Protein AF-0000000085164865 (afdb_homodimer)

Secondary structure (DSSP, 8-state):
----HHHHHHHHHHHHHHSTTEEEEEEE-TTS-EEEEE--TT--HHHHHHHHHHHHHHHHHHHHHTT--SEEEEEEEETTEEEEEEEEETTEEEEEEEETT--HHHHHHHHHHHHHHHHHHHH--------/----HHHHHHHHHHHHHHSTTEEEEEEE-TTS-EEEEE--TT--HHHHHHHHHHHHHHHHHHHHHTT--SEEEEEEEETTEEEEEEEEETTEEEEEEEETT--HHHHHHHHHHHHHHHHHHHH--------

Solvent-accessible surface area (backbone atoms only — not comparable to full-atom values): 13556 Å² total; per-residue (Å²): 104,78,71,51,47,69,58,49,32,50,52,43,45,52,45,36,74,66,40,76,49,38,55,20,37,35,35,23,27,76,87,33,47,68,61,28,66,37,66,45,87,92,61,51,67,67,58,52,15,50,50,52,34,51,50,50,54,49,36,53,49,43,14,63,76,66,60,17,44,62,54,45,35,39,37,38,37,23,73,48,8,36,42,36,39,31,64,58,53,99,65,30,34,36,37,38,32,28,39,60,84,44,53,63,72,58,48,50,51,53,47,55,57,49,43,55,55,50,41,23,54,61,66,53,49,75,67,78,72,84,122,105,78,71,50,47,69,58,49,30,50,52,43,45,52,45,38,74,66,41,75,49,38,56,19,36,35,33,23,27,77,87,32,45,68,61,28,66,36,65,46,90,92,62,50,66,67,59,53,15,50,51,52,34,52,50,50,53,48,38,53,49,44,15,62,78,66,61,18,43,63,54,45,35,39,39,40,36,23,73,48,7,36,41,36,38,30,66,58,53,99,63,29,34,37,37,38,32,29,38,59,84,43,54,64,73,58,48,51,52,53,48,54,56,50,44,53,55,50,40,23,54,61,67,55,48,75,68,77,73,85,121

Structure (mmCIF, N/CA/C/O backbone):
data_AF-0000000085164865-model_v1
#
loop_
_entity.id
_entity.type
_entity.pdbx_description
1 polymer 'Tlr1990 protein'
#
loop_
_atom_site.group_PDB
_atom_site.id
_atom_site.type_symbol
_atom_site.label_atom_id
_atom_site.label_alt_id
_atom_site.label_comp_id
_atom_site.label_asym_id
_atom_site.label_entity_id
_atom_site.label_seq_id
_atom_site.pdbx_PDB_ins_code
_atom_site.Cartn_x
_atom_site.Cartn_y
_atom_site.Cartn_z
_atom_site.occupancy
_atom_site.B_iso_or_equiv
_atom_site.auth_seq_id
_atom_site.auth_comp_id
_atom_site.auth_asym_id
_atom_site.auth_atom_id
_atom_site.pdbx_PDB_model_num
ATOM 1 N N . MET A 1 1 ? 10.695 26.109 15.25 1 52 1 MET A N 1
ATOM 2 C CA . MET A 1 1 ? 9.508 26.875 15.586 1 52 1 MET A CA 1
ATOM 3 C C . MET A 1 1 ? 8.344 25.969 15.938 1 52 1 MET A C 1
ATOM 5 O O . MET A 1 1 ? 8.219 24.875 15.375 1 52 1 MET A O 1
ATOM 9 N N . PRO A 1 2 ? 7.691 26.297 16.969 1 66.25 2 PRO A N 1
ATOM 10 C CA . PRO A 1 2 ? 6.719 25.328 17.5 1 66.25 2 PRO A CA 1
ATOM 11 C C . PRO A 1 2 ? 5.641 24.969 16.484 1 66.25 2 PRO A C 1
ATOM 13 O O . PRO A 1 2 ? 5.301 25.781 15.617 1 66.25 2 PRO A O 1
ATOM 16 N N . ILE A 1 3 ? 5.414 23.781 16.328 1 71.69 3 ILE A N 1
ATOM 17 C CA . ILE A 1 3 ? 4.328 23.281 15.5 1 71.69 3 ILE A CA 1
ATOM 18 C C . ILE A 1 3 ? 3.021 23.969 15.883 1 71.69 3 ILE A C 1
ATOM 20 O O . ILE A 1 3 ? 2.666 24.031 17.062 1 71.69 3 ILE A O 1
ATOM 24 N N . ASN A 1 4 ? 2.531 24.797 14.906 1 85.44 4 ASN A N 1
ATOM 25 C CA . ASN A 1 4 ? 1.216 25.391 15.086 1 85.44 4 ASN A CA 1
ATOM 26 C C . ASN A 1 4 ? 0.099 24.438 14.68 1 85.44 4 ASN A C 1
ATOM 28 O O . ASN A 1 4 ? -0.245 24.344 13.5 1 85.44 4 ASN A O 1
ATOM 32 N N . ALA A 1 5 ? -0.433 23.719 15.68 1 85.88 5 ALA A N 1
ATOM 33 C CA . ALA A 1 5 ? -1.431 22.688 15.445 1 85.88 5 ALA A CA 1
ATOM 34 C C . ALA A 1 5 ? -2.654 23.25 14.727 1 85.88 5 ALA A C 1
ATOM 36 O O . ALA A 1 5 ? -3.23 22.594 13.859 1 85.88 5 ALA A O 1
ATOM 37 N N . ALA A 1 6 ? -2.996 24.469 15.109 1 90.31 6 ALA A N 1
ATOM 38 C CA . ALA A 1 6 ? -4.168 25.094 14.508 1 90.31 6 ALA A CA 1
ATOM 39 C C . ALA A 1 6 ? -3.941 25.359 13.023 1 90.31 6 ALA A C 1
ATOM 41 O O . ALA A 1 6 ? -4.859 25.219 12.211 1 90.31 6 ALA A O 1
ATOM 42 N N . LYS A 1 7 ? -2.773 25.75 12.719 1 93 7 LYS A N 1
ATOM 43 C CA . LYS A 1 7 ? -2.436 26.016 11.328 1 93 7 LYS A CA 1
ATOM 44 C C . LYS A 1 7 ? -2.438 24.719 10.516 1 93 7 LYS A C 1
ATOM 46 O O . LYS A 1 7 ? -2.928 24.688 9.383 1 93 7 LYS A O 1
ATOM 51 N N . LEU A 1 8 ? -1.897 23.672 11.055 1 94.81 8 LEU A N 1
ATOM 52 C CA . LEU A 1 8 ? -1.893 22.375 10.398 1 94.81 8 LEU A CA 1
ATOM 53 C C . LEU A 1 8 ? -3.316 21.891 10.156 1 94.81 8 LEU A C 1
ATOM 55 O O . LEU A 1 8 ? -3.631 21.391 9.07 1 94.81 8 LEU A O 1
ATOM 59 N N . GLU A 1 9 ? -4.066 22.078 11.141 1 94.69 9 GLU A N 1
ATOM 60 C CA . GLU A 1 9 ? -5.457 21.641 11.039 1 94.69 9 GLU A CA 1
ATOM 61 C C . GLU A 1 9 ? -6.188 22.391 9.93 1 94.69 9 GLU A C 1
ATOM 63 O O . GLU A 1 9 ? -6.977 21.797 9.195 1 94.69 9 GLU A O 1
ATOM 68 N N . ALA A 1 10 ? -5.922 23.641 9.898 1 96.38 10 ALA A N 1
ATOM 69 C CA . ALA A 1 10 ? -6.551 24.453 8.859 1 96.38 10 ALA A CA 1
ATOM 70 C C . ALA A 1 10 ? -6.125 24 7.469 1 96.38 10 ALA A C 1
ATOM 72 O O . ALA A 1 10 ? -6.945 23.953 6.543 1 96.38 10 ALA A O 1
ATOM 73 N N . THR A 1 11 ? -4.848 23.719 7.336 1 96.88 11 THR A N 1
ATOM 74 C CA . THR A 1 11 ? -4.324 23.219 6.07 1 96.88 11 THR A CA 1
ATOM 75 C C . THR A 1 11 ? -4.996 21.891 5.691 1 96.88 11 THR A C 1
ATOM 77 O O . THR A 1 11 ? -5.398 21.703 4.543 1 96.88 11 THR A O 1
ATOM 80 N N . LEU A 1 12 ? -5.203 20.984 6.648 1 97.31 12 LEU A N 1
ATOM 81 C CA . LEU A 1 12 ? -5.844 19.703 6.395 1 97.31 12 LEU A CA 1
ATOM 82 C C . LEU A 1 12 ? -7.312 19.891 6.031 1 97.31 12 LEU A C 1
ATOM 84 O O . LEU A 1 12 ? -7.824 19.219 5.133 1 97.31 12 LEU A O 1
ATOM 88 N N . GLN A 1 13 ? -7.887 20.812 6.773 1 97.06 13 GLN A N 1
ATOM 89 C CA . GLN A 1 13 ? -9.289 21.094 6.492 1 97.06 13 GLN A CA 1
ATOM 90 C C . GLN A 1 13 ? -9.477 21.594 5.062 1 97.06 13 GLN A C 1
ATOM 92 O O . GLN A 1 13 ? -10.406 21.188 4.367 1 97.06 13 GLN A O 1
ATOM 97 N N . HIS A 1 14 ? -8.641 22.469 4.633 1 97.31 14 HIS A N 1
ATOM 98 C CA . HIS A 1 14 ? -8.688 23 3.277 1 97.31 14 HIS A CA 1
ATOM 99 C C . HIS A 1 14 ? -8.445 21.906 2.244 1 97.31 14 HIS A C 1
ATOM 101 O O . HIS A 1 14 ? -9.141 21.828 1.23 1 97.31 14 HIS A O 1
ATOM 107 N N . PHE A 1 15 ? -7.516 21.109 2.52 1 97.56 15 PHE A N 1
ATOM 108 C CA . PHE A 1 15 ? -7.184 20 1.641 1 97.56 15 PHE A CA 1
ATOM 109 C C . PHE A 1 15 ? -8.383 19.078 1.468 1 97.56 15 PHE A C 1
ATOM 111 O O . PHE A 1 15 ? -8.758 18.734 0.342 1 97.56 15 PHE A O 1
ATOM 118 N N . VAL A 1 16 ? -8.961 18.656 2.568 1 97.25 16 VAL A N 1
ATOM 119 C CA . VAL A 1 16 ? -10.078 17.703 2.537 1 97.25 16 VAL A CA 1
ATOM 120 C C . VAL A 1 16 ? -11.273 18.344 1.836 1 97.25 16 VAL A C 1
ATOM 1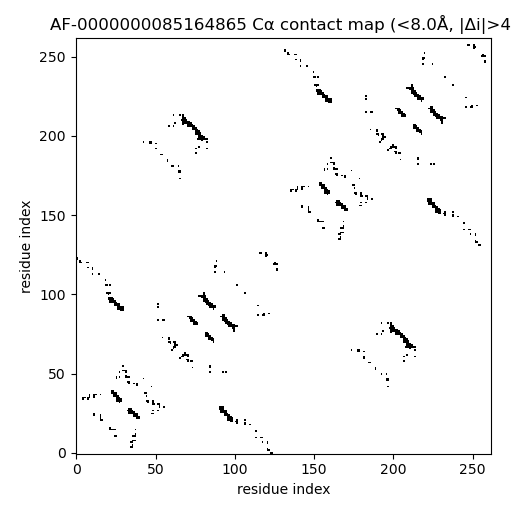22 O O . VAL A 1 16 ? -11.992 17.672 1.092 1 97.25 16 VAL A O 1
ATOM 125 N N . ALA A 1 17 ? -11.453 19.594 2.051 1 95.69 17 ALA A N 1
ATOM 126 C CA . ALA A 1 17 ? -12.602 20.312 1.492 1 95.69 17 ALA A CA 1
ATOM 127 C C . ALA A 1 17 ? -12.461 20.469 -0.019 1 95.69 17 ALA A C 1
ATOM 129 O O . ALA A 1 17 ? -13.461 20.5 -0.741 1 95.69 17 ALA A O 1
ATOM 130 N N . ASN A 1 18 ? -11.25 20.453 -0.583 1 94.62 18 ASN A N 1
ATOM 131 C CA . ASN A 1 18 ? -11.062 20.859 -1.972 1 94.62 18 ASN A CA 1
ATOM 132 C C . ASN A 1 18 ? -10.586 19.688 -2.834 1 94.62 18 ASN A C 1
ATOM 134 O O . ASN A 1 18 ? -10.703 19.734 -4.059 1 94.62 18 ASN A O 1
ATOM 138 N N . ALA A 1 19 ? -9.977 18.75 -2.154 1 91.69 19 ALA A N 1
ATOM 139 C CA . ALA A 1 19 ? -9.5 17.609 -2.932 1 91.69 19 ALA A CA 1
ATOM 140 C C . ALA A 1 19 ? -10.656 16.688 -3.311 1 91.69 19 ALA A C 1
ATOM 142 O O . ALA A 1 19 ? -11.461 16.312 -2.459 1 91.69 19 ALA A O 1
ATOM 143 N N . SER A 1 20 ? -10.719 16.438 -4.539 1 87.81 20 SER A N 1
ATOM 144 C CA . SER A 1 20 ? -11.789 15.586 -5.043 1 87.81 20 SER A CA 1
ATOM 145 C C . SER A 1 20 ? -11.695 14.18 -4.465 1 87.81 20 SER A C 1
ATOM 147 O O . SER A 1 20 ? -10.625 13.562 -4.477 1 87.81 20 SER A O 1
ATOM 149 N N . ASN A 1 21 ? -12.773 13.688 -3.855 1 94.69 21 ASN A N 1
ATOM 150 C CA . ASN A 1 21 ? -12.969 12.297 -3.453 1 94.69 21 ASN A CA 1
ATOM 151 C C . ASN A 1 21 ? -12.195 11.969 -2.18 1 94.69 21 ASN A C 1
ATOM 153 O O . ASN A 1 21 ? -12.031 10.805 -1.834 1 94.69 21 ASN A O 1
ATOM 157 N N . VAL A 1 22 ? -11.703 13.062 -1.495 1 97.31 22 VAL A N 1
ATOM 158 C CA . VAL A 1 22 ? -11.008 12.867 -0.225 1 97.31 22 VAL A CA 1
ATOM 159 C C . VAL A 1 22 ? -12.016 12.93 0.925 1 97.31 22 VAL A C 1
ATOM 161 O O . VAL A 1 22 ? -12.844 13.844 0.988 1 97.31 22 VAL A O 1
ATOM 164 N N . GLN A 1 23 ? -11.922 12 1.773 1 96.44 23 GLN A N 1
ATOM 165 C CA . GLN A 1 23 ? -12.859 11.898 2.883 1 96.44 23 GLN A CA 1
ATOM 166 C C . GLN A 1 23 ? -12.234 12.391 4.184 1 96.44 23 GLN A C 1
ATOM 168 O O . GLN A 1 23 ? -12.945 12.812 5.098 1 96.44 23 GLN A O 1
ATOM 173 N N . GLY A 1 24 ? -10.914 12.266 4.32 1 96.81 24 GLY A N 1
ATOM 174 C CA . GLY A 1 24 ? -10.219 12.656 5.531 1 96.81 24 GLY A CA 1
ATOM 175 C C . GLY A 1 24 ? -8.711 12.609 5.395 1 96.81 24 GLY A C 1
ATOM 176 O O . GLY A 1 24 ? -8.188 12.055 4.426 1 96.81 24 GLY A O 1
ATOM 177 N N . ALA A 1 25 ? -8.109 13.219 6.379 1 97.5 25 ALA A N 1
ATOM 178 C CA . ALA A 1 25 ? -6.645 13.266 6.41 1 97.5 25 ALA A CA 1
ATOM 179 C C . ALA A 1 25 ? -6.133 13.414 7.84 1 97.5 25 ALA A C 1
ATOM 181 O O . ALA A 1 25 ? -6.848 13.906 8.711 1 97.5 25 ALA A O 1
ATOM 182 N N . ALA A 1 26 ? -4.926 12.977 7.988 1 96.94 26 ALA A N 1
ATOM 183 C CA . ALA A 1 26 ? -4.297 13.094 9.305 1 96.94 26 ALA A CA 1
ATOM 184 C C . ALA A 1 26 ? -2.781 13.203 9.18 1 96.94 26 ALA A C 1
ATOM 186 O O . ALA A 1 26 ? -2.18 12.594 8.289 1 96.94 26 ALA A O 1
ATOM 187 N N . LEU A 1 27 ? -2.266 13.969 9.992 1 96.81 27 LEU A N 1
ATOM 188 C CA . LEU A 1 27 ? -0.825 14.062 10.195 1 96.81 27 LEU A CA 1
ATOM 189 C C . LEU A 1 27 ? -0.421 13.43 11.523 1 96.81 27 LEU A C 1
ATOM 191 O O . LEU A 1 27 ? -0.915 13.82 12.586 1 96.81 27 LEU A O 1
ATOM 195 N N . VAL A 1 28 ? 0.452 12.438 11.414 1 95.62 28 VAL A N 1
ATOM 196 C CA . VAL A 1 28 ? 0.75 11.617 12.586 1 95.62 28 VAL A CA 1
ATOM 197 C C . VAL A 1 28 ? 2.262 11.508 12.766 1 95.62 28 VAL A C 1
ATOM 199 O O . VAL A 1 28 ? 3.006 11.391 11.789 1 95.62 28 VAL A O 1
ATOM 202 N N . SER A 1 29 ? 2.744 11.539 13.977 1 92.69 29 SER A N 1
ATOM 203 C CA . SER A 1 29 ? 4.156 11.336 14.281 1 92.69 29 SER A CA 1
ATOM 204 C C . SER A 1 29 ? 4.512 9.852 14.273 1 92.69 29 SER A C 1
ATOM 206 O O . SER A 1 29 ? 3.635 9 14.398 1 92.69 29 SER A O 1
ATOM 208 N N . PRO A 1 30 ? 5.785 9.516 14.109 1 89.38 30 PRO A N 1
ATOM 209 C CA . PRO A 1 30 ? 6.227 8.117 14.086 1 89.38 30 PRO A CA 1
ATOM 210 C C . PRO A 1 30 ? 5.859 7.355 15.352 1 89.38 30 PRO A C 1
ATOM 212 O O . PRO A 1 30 ? 5.664 6.137 15.312 1 89.38 30 PRO A O 1
ATOM 215 N N . ASP A 1 31 ? 5.668 8.055 16.375 1 87.12 31 ASP A N 1
ATOM 216 C CA . ASP A 1 31 ? 5.328 7.391 17.625 1 87.12 31 ASP A CA 1
ATOM 217 C C . ASP A 1 31 ? 3.812 7.273 17.797 1 87.12 31 ASP A C 1
ATOM 219 O O . ASP A 1 31 ? 3.33 6.848 18.844 1 87.12 31 ASP A O 1
ATOM 223 N N . GLY A 1 32 ? 3.09 7.711 16.781 1 89.62 32 GLY A N 1
ATOM 224 C CA . GLY A 1 32 ? 1.66 7.449 16.766 1 89.62 32 GLY A CA 1
ATOM 225 C C . GLY A 1 32 ? 0.832 8.602 17.297 1 89.62 32 GLY A C 1
ATOM 226 O O . GLY A 1 32 ? -0.36 8.438 17.578 1 89.62 32 GLY A O 1
ATOM 227 N N . LEU A 1 33 ? 1.399 9.727 17.547 1 90.25 33 LEU A N 1
ATOM 228 C CA . LEU A 1 33 ? 0.656 10.891 18.031 1 90.25 33 LEU A CA 1
ATOM 229 C C . LEU A 1 33 ? 0.037 11.641 16.859 1 90.25 33 LEU A C 1
ATOM 231 O O . LEU A 1 33 ? 0.693 11.859 15.836 1 90.25 33 LEU A O 1
ATOM 235 N N . THR A 1 34 ? -1.191 12 17.031 1 94.44 34 THR A N 1
ATOM 236 C CA . THR A 1 34 ? -1.858 12.805 16.016 1 94.44 34 THR A CA 1
ATOM 237 C C . THR A 1 34 ? -1.485 14.273 16.156 1 94.44 34 THR A C 1
ATOM 239 O O . THR A 1 34 ? -1.717 14.883 17.219 1 94.44 34 THR A O 1
ATOM 242 N N . LEU A 1 35 ? -0.909 14.812 15.133 1 94.19 35 LEU A N 1
ATOM 243 C CA . LEU A 1 35 ? -0.544 16.234 15.125 1 94.19 35 LEU A CA 1
ATOM 244 C C . LEU A 1 35 ? -1.713 17.094 14.656 1 94.19 35 LEU A C 1
ATOM 246 O O . LEU A 1 35 ? -1.932 18.188 15.18 1 94.19 35 LEU A O 1
ATOM 250 N N . ALA A 1 36 ? -2.398 16.625 13.688 1 94.94 36 ALA A N 1
ATOM 251 C CA . ALA A 1 36 ? -3.602 17.234 13.141 1 94.94 36 ALA A CA 1
ATOM 252 C C . ALA A 1 36 ? -4.445 16.219 12.383 1 94.94 36 ALA A C 1
ATOM 254 O O . ALA A 1 36 ? -3.912 15.273 11.797 1 94.94 36 ALA A O 1
ATOM 255 N N . ALA A 1 37 ? -5.746 16.438 12.43 1 95.81 37 ALA A N 1
ATOM 256 C CA . ALA A 1 37 ? -6.609 15.484 11.727 1 95.81 37 ALA A CA 1
ATOM 257 C C . ALA A 1 37 ? -7.926 16.141 11.32 1 95.81 37 ALA A C 1
ATOM 259 O O . ALA A 1 37 ? -8.445 17 12.031 1 95.81 37 ALA A O 1
ATOM 260 N N . THR A 1 38 ? -8.352 15.875 10.188 1 96 38 THR A N 1
ATOM 261 C CA . THR A 1 38 ? -9.695 16.109 9.672 1 96 38 THR A CA 1
ATOM 262 C C . THR A 1 38 ? -10.312 14.812 9.156 1 96 38 THR A C 1
ATOM 264 O O . THR A 1 38 ? -9.961 14.344 8.07 1 96 38 THR A O 1
ATOM 267 N N . LEU A 1 39 ? -11.211 14.234 9.961 1 95.38 39 LEU A N 1
ATOM 268 C CA . LEU A 1 39 ? -11.695 12.891 9.664 1 95.38 39 LEU A CA 1
ATOM 269 C C . LEU A 1 39 ? -13.219 12.867 9.562 1 95.38 39 LEU A C 1
ATOM 271 O O . LEU A 1 39 ? -13.891 13.703 10.156 1 95.38 39 LEU A O 1
ATOM 275 N N . PRO A 1 40 ? -13.641 11.914 8.703 1 89.25 40 PRO A N 1
ATOM 276 C CA . PRO A 1 40 ? -15.094 11.758 8.641 1 89.25 40 PRO A CA 1
ATOM 277 C C . PRO A 1 40 ? -15.703 11.406 10 1 89.25 40 PRO A C 1
ATOM 279 O O . PRO A 1 40 ? -14.992 10.938 10.898 1 89.25 40 PRO A O 1
ATOM 282 N N . GLY A 1 41 ? -17 11.609 10.07 1 86.81 41 GLY A N 1
ATOM 283 C CA . GLY A 1 41 ? -17.703 11.242 11.289 1 86.81 41 GLY A CA 1
ATOM 284 C C . GLY A 1 41 ? -17.562 9.781 11.648 1 86.81 41 GLY A C 1
ATOM 285 O O . GLY A 1 41 ? -17.547 8.914 10.773 1 86.81 41 GLY A O 1
ATOM 286 N N . GLY A 1 42 ? -17.281 9.414 12.883 1 85.06 42 GLY A N 1
ATOM 287 C CA . GLY A 1 42 ? -17.203 8.039 13.359 1 85.06 42 GLY A CA 1
ATOM 288 C C . GLY A 1 42 ? -15.781 7.523 13.469 1 85.06 42 GLY A C 1
ATOM 289 O O . GLY A 1 42 ? -15.539 6.484 14.086 1 85.06 42 GLY A O 1
ATOM 290 N N . MET A 1 43 ? -14.984 8.266 12.758 1 88.38 43 MET A N 1
ATOM 291 C CA . MET A 1 43 ? -13.586 7.855 12.883 1 88.38 43 MET A CA 1
ATOM 292 C C . MET A 1 43 ? -12.898 8.594 14.023 1 88.38 43 MET A C 1
ATOM 294 O O . MET A 1 43 ? -13.164 9.781 14.25 1 88.38 43 MET A O 1
ATOM 298 N N . ASP A 1 44 ? -12.086 7.875 14.688 1 89.62 44 ASP A N 1
ATOM 299 C CA . ASP A 1 44 ? -11.359 8.422 15.836 1 89.62 44 ASP A CA 1
ATOM 300 C C . ASP A 1 44 ? -9.891 8.664 15.492 1 89.62 44 ASP A C 1
ATOM 302 O O . ASP A 1 44 ? -9.242 7.809 14.883 1 89.62 44 ASP A O 1
ATOM 306 N N . ASP A 1 45 ? -9.398 9.703 15.984 1 90.06 45 ASP A N 1
ATOM 307 C CA . ASP A 1 45 ? -8.023 10.102 15.727 1 90.06 45 ASP A CA 1
ATOM 308 C C . ASP A 1 45 ? -7.039 9.055 16.25 1 90.06 45 ASP A C 1
ATOM 310 O O . ASP A 1 45 ? -6.023 8.781 15.609 1 90.06 45 ASP A O 1
ATOM 314 N N . GLU A 1 46 ? -7.41 8.5 17.344 1 89.5 46 GLU A N 1
ATOM 315 C CA . GLU A 1 46 ? -6.523 7.504 17.953 1 89.5 46 GLU A CA 1
ATOM 316 C C . GLU A 1 46 ? -6.418 6.258 17.078 1 89.5 46 GLU A C 1
ATOM 318 O O . GLU A 1 46 ? -5.336 5.695 16.906 1 89.5 46 GLU A O 1
ATOM 323 N N . ARG A 1 47 ? -7.539 5.891 16.562 1 90.94 47 ARG A N 1
ATOM 324 C CA . ARG A 1 47 ? -7.562 4.738 15.672 1 90.94 47 ARG A CA 1
ATOM 325 C C . ARG A 1 47 ? -6.762 5.016 14.398 1 90.94 47 ARG A C 1
ATOM 327 O O . ARG A 1 47 ? -5.961 4.18 13.969 1 90.94 47 ARG A O 1
ATOM 334 N N . VAL A 1 48 ? -6.965 6.129 13.852 1 92.81 48 VAL A N 1
ATOM 335 C CA . VAL A 1 48 ? -6.277 6.535 12.625 1 92.81 48 VAL A CA 1
ATOM 336 C C . VAL A 1 48 ? -4.773 6.617 12.883 1 92.81 48 VAL A C 1
ATOM 338 O O . VAL A 1 48 ? -3.975 6.137 12.078 1 92.81 48 VAL A O 1
ATOM 341 N N . ALA A 1 49 ? -4.426 7.18 14.023 1 93.38 49 ALA A N 1
ATOM 342 C CA . ALA A 1 49 ? -3.018 7.27 14.398 1 93.38 49 ALA A CA 1
ATOM 343 C C . ALA A 1 49 ? -2.395 5.883 14.539 1 93.38 49 ALA A C 1
ATOM 345 O O . ALA A 1 49 ? -1.282 5.645 14.07 1 93.38 49 ALA A O 1
ATOM 346 N N . ALA A 1 50 ? -3.123 4.98 15.18 1 93.75 50 ALA A N 1
ATOM 347 C CA . ALA A 1 50 ? -2.654 3.607 15.359 1 93.75 50 ALA A CA 1
ATOM 348 C C . ALA A 1 50 ? -2.414 2.93 14.016 1 93.75 50 ALA A C 1
ATOM 350 O O . ALA A 1 50 ? -1.401 2.252 13.828 1 93.75 50 ALA A O 1
ATOM 351 N N . MET A 1 51 ? -3.316 3.115 13.039 1 94.56 51 MET A N 1
ATOM 352 C CA . MET A 1 51 ? -3.193 2.496 11.727 1 94.56 51 MET A CA 1
ATOM 353 C C . MET A 1 51 ? -2.027 3.1 10.945 1 94.56 51 MET A C 1
ATOM 355 O O . MET A 1 51 ? -1.312 2.387 10.242 1 94.56 51 MET A O 1
ATOM 359 N N . SER A 1 52 ? -1.848 4.418 11.078 1 95.06 52 SER A N 1
ATOM 360 C CA . SER A 1 52 ? -0.711 5.07 10.438 1 95.06 52 SER A CA 1
ATOM 361 C C . SER A 1 52 ? 0.61 4.48 10.922 1 95.06 52 SER A C 1
ATOM 363 O O . SER A 1 52 ? 1.509 4.215 10.117 1 95.06 52 SER A O 1
ATOM 365 N N . ALA A 1 53 ? 0.669 4.281 12.258 1 93.81 53 ALA A N 1
ATOM 366 C CA . ALA A 1 53 ? 1.866 3.684 12.844 1 93.81 53 ALA A CA 1
ATOM 367 C C . ALA A 1 53 ? 2.078 2.262 12.328 1 93.81 53 ALA A C 1
ATOM 369 O O . ALA A 1 53 ? 3.207 1.867 12.031 1 93.81 53 ALA A O 1
ATOM 370 N N . ALA A 1 54 ? 1.004 1.502 12.242 1 94.5 54 ALA A N 1
ATOM 371 C CA . ALA A 1 54 ? 1.091 0.136 11.727 1 94.5 54 ALA A CA 1
ATOM 372 C C . ALA A 1 54 ? 1.587 0.122 10.289 1 94.5 54 ALA A C 1
ATOM 374 O O . ALA A 1 54 ? 2.422 -0.708 9.922 1 94.5 54 ALA A O 1
ATOM 375 N N . MET A 1 55 ? 1.121 1.029 9.484 1 96.06 55 MET A N 1
ATOM 376 C CA . MET A 1 55 ? 1.53 1.149 8.094 1 96.06 55 MET A CA 1
ATOM 377 C C . MET A 1 55 ? 3 1.542 7.988 1 96.06 55 MET A C 1
ATOM 379 O O . MET A 1 55 ? 3.738 0.989 7.168 1 96.06 55 MET A O 1
ATOM 383 N N . LEU A 1 56 ? 3.357 2.453 8.797 1 94.12 56 LEU A N 1
ATOM 384 C CA . LEU A 1 56 ? 4.754 2.879 8.828 1 94.12 56 LEU A CA 1
ATOM 385 C C . LEU A 1 56 ? 5.668 1.72 9.211 1 94.12 56 LEU A C 1
ATOM 387 O O . LEU A 1 56 ? 6.695 1.496 8.57 1 94.12 56 LEU A O 1
ATOM 391 N N . SER A 1 57 ? 5.277 1.037 10.258 1 94.06 57 SER A N 1
ATOM 392 C CA . SER A 1 57 ? 6.043 -0.114 10.727 1 94.06 57 SER A CA 1
ATOM 393 C C . SER A 1 57 ? 6.184 -1.163 9.625 1 94.06 57 SER A C 1
ATOM 395 O O . SER A 1 57 ? 7.281 -1.667 9.375 1 94.06 57 SER A O 1
ATOM 397 N N . LEU A 1 58 ? 5.121 -1.464 8.969 1 93.94 58 LEU A N 1
ATOM 398 C CA . LEU A 1 58 ? 5.148 -2.408 7.855 1 93.94 58 LEU A CA 1
ATOM 399 C C . LEU A 1 58 ? 6.059 -1.906 6.738 1 93.94 58 LEU A C 1
ATOM 401 O O . LEU A 1 58 ? 6.828 -2.68 6.164 1 93.94 58 LEU A O 1
ATOM 405 N N . GLY A 1 59 ? 5.875 -0.658 6.352 1 96.19 59 GLY A N 1
ATOM 406 C CA . GLY A 1 59 ? 6.734 -0.059 5.34 1 96.19 59 GLY A CA 1
ATOM 407 C C . GLY A 1 59 ? 8.211 -0.231 5.637 1 96.19 59 GLY A C 1
ATOM 408 O O . GLY A 1 59 ? 8.992 -0.602 4.754 1 96.19 59 GLY A O 1
ATOM 409 N N . GLU A 1 60 ? 8.633 0.057 6.848 1 93.88 60 GLU A N 1
ATOM 410 C CA . GLU A 1 60 ? 10.031 -0.091 7.25 1 93.88 60 GLU A CA 1
ATOM 411 C C . GLU A 1 60 ? 10.492 -1.536 7.105 1 93.88 60 GLU A C 1
ATOM 413 O O . GLU A 1 60 ? 11.602 -1.79 6.625 1 93.88 60 GLU A O 1
ATOM 418 N N . ARG A 1 61 ? 9.688 -2.426 7.562 1 94.5 61 ARG A N 1
ATOM 419 C CA . ARG A 1 61 ? 10.031 -3.84 7.461 1 94.5 61 ARG A CA 1
ATOM 420 C C . ARG A 1 61 ? 10.156 -4.273 6.004 1 94.5 61 ARG A C 1
ATOM 422 O O . ARG A 1 61 ? 11.078 -5.008 5.645 1 94.5 61 ARG A O 1
ATOM 429 N N . ILE A 1 62 ? 9.227 -3.857 5.141 1 94.5 62 ILE A N 1
ATOM 430 C CA . ILE A 1 62 ? 9.25 -4.184 3.719 1 94.5 62 ILE A CA 1
ATOM 431 C C . ILE A 1 62 ? 10.516 -3.604 3.078 1 94.5 62 ILE A C 1
ATOM 433 O O . ILE A 1 62 ? 1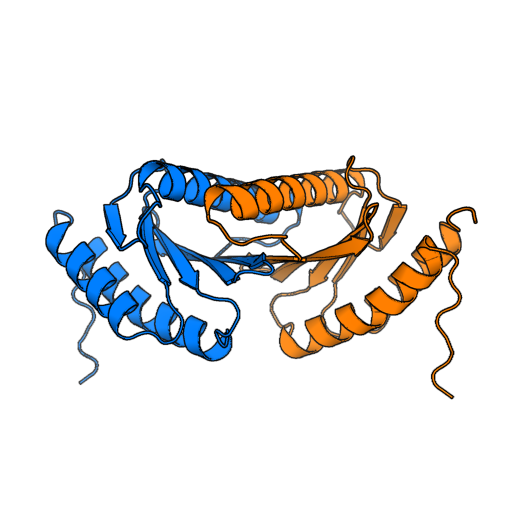1.188 -4.277 2.293 1 94.5 62 ILE A O 1
ATOM 437 N N . GLY A 1 63 ? 10.805 -2.375 3.365 1 94.56 63 GLY A N 1
ATOM 438 C CA . GLY A 1 63 ? 12.039 -1.768 2.885 1 94.56 63 GLY A CA 1
ATOM 439 C C . GLY A 1 63 ? 13.266 -2.605 3.17 1 94.56 63 GLY A C 1
ATOM 440 O O . GLY A 1 63 ? 14.125 -2.779 2.299 1 94.56 63 GLY A O 1
ATOM 441 N N . ARG A 1 64 ? 13.336 -3.121 4.352 1 93.81 64 ARG A N 1
ATOM 442 C CA . ARG A 1 64 ? 14.5 -3.883 4.781 1 93.81 64 ARG A CA 1
ATOM 443 C C . ARG A 1 64 ? 14.453 -5.309 4.238 1 93.81 64 ARG A C 1
ATOM 445 O O . ARG A 1 64 ? 15.406 -5.773 3.609 1 93.81 64 ARG A O 1
ATOM 452 N N . GLU A 1 65 ? 13.352 -5.992 4.438 1 93.06 65 GLU A N 1
ATOM 453 C CA . GLU A 1 65 ? 13.258 -7.426 4.184 1 93.06 65 GLU A CA 1
ATOM 454 C C . GLU A 1 65 ? 13.141 -7.715 2.689 1 93.06 65 GLU A C 1
ATOM 456 O O . GLU A 1 65 ? 13.625 -8.742 2.211 1 93.06 65 GLU A O 1
ATOM 461 N N . LEU A 1 66 ? 12.547 -6.812 1.965 1 94.62 66 LEU A N 1
ATOM 462 C CA . LEU A 1 66 ? 12.336 -7.051 0.541 1 94.62 66 LEU A CA 1
ATOM 463 C C . LEU A 1 66 ? 13.234 -6.152 -0.299 1 94.62 66 LEU A C 1
ATOM 465 O O . LEU A 1 66 ? 13.039 -6.023 -1.509 1 94.62 66 LEU A O 1
ATOM 469 N N . SER A 1 67 ? 14.125 -5.48 0.316 1 94.12 67 SER A N 1
ATOM 470 C CA . SER A 1 67 ? 15.125 -4.656 -0.347 1 94.12 67 SER A CA 1
ATOM 471 C C . SER A 1 67 ? 14.477 -3.59 -1.224 1 94.12 67 SER A C 1
ATOM 473 O O . SER A 1 67 ? 14.828 -3.443 -2.396 1 94.12 67 SER A O 1
ATOM 475 N N . ARG A 1 68 ? 13.523 -2.904 -0.6 1 95.38 68 ARG A N 1
ATOM 476 C CA . ARG A 1 68 ? 12.852 -1.852 -1.352 1 95.38 68 ARG A CA 1
ATOM 477 C C . ARG A 1 68 ? 13.367 -0.474 -0.953 1 95.38 68 ARG A C 1
ATOM 479 O O . ARG A 1 68 ? 12.797 0.547 -1.341 1 95.38 68 ARG A O 1
ATOM 486 N N . GLY A 1 69 ? 14.336 -0.379 -0.131 1 95.75 69 GLY A N 1
ATOM 487 C CA . GLY A 1 69 ? 14.906 0.893 0.286 1 95.75 69 GLY A CA 1
ATOM 488 C C . GLY A 1 69 ? 14.031 1.644 1.271 1 95.75 69 GLY A C 1
ATOM 489 O O . GLY A 1 69 ? 13.328 1.031 2.08 1 95.75 69 GLY A O 1
ATOM 490 N N . GLN A 1 70 ? 14.172 3.006 1.263 1 95.69 70 GLN A N 1
ATOM 491 C CA . GLN A 1 70 ? 13.344 3.854 2.115 1 95.69 70 GLN A CA 1
ATOM 492 C C . GLN A 1 70 ? 11.922 3.967 1.567 1 95.69 70 GLN A C 1
ATOM 494 O O . GLN A 1 70 ? 11.719 4.426 0.443 1 95.69 70 GLN A O 1
ATOM 499 N N . VAL A 1 71 ? 11.008 3.574 2.381 1 96.12 71 VAL A N 1
ATOM 500 C CA . VAL A 1 71 ? 9.617 3.588 1.953 1 96.12 71 VAL A CA 1
ATOM 501 C C . VAL A 1 71 ? 9.078 5.016 1.99 1 96.12 71 VAL A C 1
ATOM 503 O O . VAL A 1 71 ? 9.227 5.719 2.994 1 96.12 71 VAL A O 1
ATOM 506 N N . GLU A 1 72 ? 8.383 5.371 0.943 1 94.88 72 GLU A N 1
ATOM 507 C CA . GLU A 1 72 ? 7.871 6.73 0.805 1 94.88 72 GLU A CA 1
ATOM 508 C C . GLU A 1 72 ? 6.344 6.75 0.841 1 94.88 72 GLU A C 1
ATOM 510 O O . GLU A 1 72 ? 5.742 7.758 1.216 1 94.88 72 GLU A O 1
ATOM 515 N N . ARG A 1 73 ? 5.82 5.684 0.412 1 97.06 73 ARG A N 1
ATOM 516 C CA . ARG A 1 73 ? 4.367 5.676 0.291 1 97.06 73 ARG A CA 1
ATOM 517 C C . ARG A 1 73 ? 3.812 4.262 0.452 1 97.06 73 ARG A C 1
ATOM 519 O O . ARG A 1 73 ? 4.395 3.301 -0.051 1 97.06 73 ARG A O 1
ATOM 526 N N . ILE A 1 74 ? 2.664 4.105 1.098 1 98 74 ILE A N 1
ATOM 527 C CA . ILE A 1 74 ? 1.879 2.881 1.199 1 98 74 ILE A CA 1
ATOM 528 C C . ILE A 1 74 ? 0.437 3.154 0.778 1 98 74 ILE A C 1
ATOM 530 O O . ILE A 1 74 ? -0.206 4.066 1.302 1 98 74 ILE A O 1
ATOM 534 N N . LEU A 1 75 ? -0.019 2.459 -0.149 1 97.81 75 LEU A N 1
ATOM 535 C CA . LEU A 1 75 ? -1.396 2.566 -0.621 1 97.81 75 LEU A CA 1
ATOM 536 C C . LEU A 1 75 ? -2.17 1.285 -0.331 1 97.81 75 LEU A C 1
ATOM 538 O O . LEU A 1 75 ? -1.728 0.192 -0.691 1 97.81 75 LEU A O 1
ATOM 542 N N . VAL A 1 76 ? -3.209 1.426 0.378 1 97.69 76 VAL A N 1
ATOM 543 C CA . VAL A 1 76 ? -4.145 0.328 0.604 1 97.69 76 VAL A CA 1
ATOM 544 C C . VAL A 1 76 ? -5.441 0.588 -0.158 1 97.69 76 VAL A C 1
ATOM 546 O O . VAL A 1 76 ? -6.09 1.619 0.041 1 97.69 76 VAL A O 1
ATOM 549 N N . GLU A 1 77 ? -5.785 -0.329 -1.002 1 97.44 77 GLU A N 1
ATOM 550 C CA . GLU A 1 77 ? -6.996 -0.228 -1.81 1 97.44 77 GLU A CA 1
ATOM 551 C C . GLU A 1 77 ? -8.055 -1.226 -1.345 1 97.44 77 GLU A C 1
ATOM 553 O O . GLU A 1 77 ? -7.848 -2.439 -1.423 1 97.44 77 GLU A O 1
ATOM 558 N N . GLY A 1 78 ? -9.18 -0.718 -0.944 1 97 78 GLY A N 1
ATOM 559 C CA . GLY A 1 78 ? -10.32 -1.538 -0.556 1 97 78 GLY A CA 1
ATOM 560 C C . GLY A 1 78 ? -11.578 -1.228 -1.345 1 97 78 GLY A C 1
ATOM 561 O O . GLY A 1 78 ? -11.617 -0.26 -2.107 1 97 78 GLY A O 1
ATOM 562 N N . SER A 1 79 ? -12.617 -2.016 -1.204 1 97.31 79 SER A N 1
ATOM 563 C CA . SER A 1 79 ? -13.875 -1.892 -1.932 1 97.31 79 SER A CA 1
ATOM 564 C C . SER A 1 79 ? -14.57 -0.569 -1.619 1 97.31 79 SER A C 1
ATOM 566 O O . SER A 1 79 ? -15.336 -0.057 -2.436 1 97.31 79 SER A O 1
ATOM 568 N N . ASN A 1 80 ? -14.273 0.042 -0.491 1 96.94 80 ASN A N 1
ATOM 569 C CA . ASN A 1 80 ? -14.969 1.258 -0.081 1 96.94 80 ASN A CA 1
ATOM 570 C C . ASN A 1 80 ? -14.094 2.494 -0.27 1 96.94 80 ASN A C 1
ATOM 572 O O . ASN A 1 80 ? -14.516 3.611 0.038 1 96.94 80 ASN A O 1
ATOM 576 N N . GLY A 1 81 ? -12.828 2.232 -0.729 1 96.69 81 GLY A N 1
ATOM 577 C CA . GLY A 1 81 ? -11.977 3.395 -0.94 1 96.69 81 GLY A CA 1
ATOM 578 C C . GLY A 1 81 ? -10.508 3.115 -0.688 1 96.69 81 GLY A C 1
ATOM 579 O O . GLY A 1 81 ? -10.078 1.96 -0.706 1 96.69 81 GLY A O 1
ATOM 580 N N . TYR A 1 82 ? -9.719 4.242 -0.469 1 97.31 82 TYR A N 1
ATOM 581 C CA . TYR A 1 82 ? -8.266 4.156 -0.369 1 97.31 82 TYR A CA 1
ATOM 582 C C . TYR A 1 82 ? -7.781 4.719 0.961 1 97.31 82 TYR A C 1
ATOM 584 O O . TYR A 1 82 ? -8.375 5.656 1.503 1 97.31 82 TYR A O 1
ATOM 592 N N . GLY A 1 83 ? -6.793 4.137 1.495 1 97.38 83 GLY A N 1
ATOM 593 C CA . GLY A 1 83 ? -5.898 4.715 2.486 1 97.38 83 GLY A CA 1
ATOM 594 C C . GLY A 1 83 ? -4.488 4.918 1.969 1 97.38 83 GLY A C 1
ATOM 595 O O . GLY A 1 83 ? -3.848 3.969 1.513 1 97.38 83 GLY A O 1
ATOM 596 N N . ILE A 1 84 ? -4.035 6.094 2.012 1 97.81 84 ILE A N 1
ATOM 597 C CA . ILE A 1 84 ? -2.729 6.418 1.451 1 97.81 84 ILE A CA 1
ATOM 598 C C . ILE A 1 84 ? -1.851 7.055 2.527 1 97.81 84 ILE A C 1
ATOM 600 O O . ILE A 1 84 ? -2.178 8.117 3.053 1 97.81 84 ILE A O 1
ATOM 604 N N . LEU A 1 85 ? -0.841 6.398 2.828 1 98 85 LEU A N 1
ATOM 605 C CA . LEU A 1 85 ? 0.147 6.922 3.766 1 98 85 LEU A CA 1
ATOM 606 C C . LEU A 1 85 ? 1.394 7.402 3.029 1 98 85 LEU A C 1
ATOM 608 O O . LEU A 1 85 ? 1.997 6.645 2.264 1 98 85 LEU A O 1
ATOM 612 N N . THR A 1 86 ? 1.771 8.602 3.227 1 97.62 86 THR A N 1
ATOM 613 C CA . THR A 1 86 ? 2.938 9.188 2.576 1 97.62 86 THR A CA 1
ATOM 614 C C . THR A 1 86 ? 3.883 9.797 3.607 1 97.62 86 THR A C 1
ATOM 6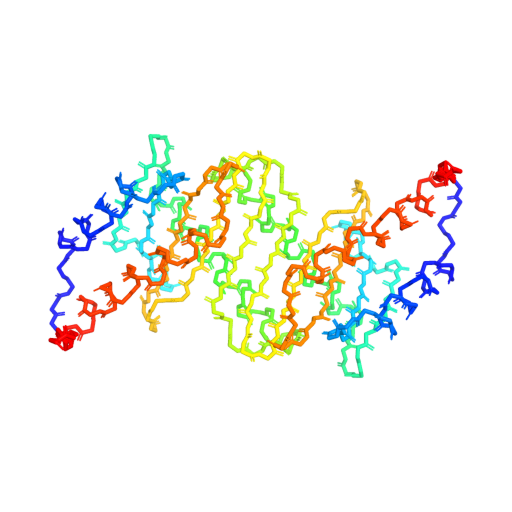16 O O . THR A 1 86 ? 3.438 10.438 4.562 1 97.62 86 THR A O 1
ATOM 619 N N . SER A 1 87 ? 5.137 9.586 3.385 1 96.19 87 SER A N 1
ATOM 620 C CA . SER A 1 87 ? 6.121 10.258 4.227 1 96.19 87 SER A CA 1
ATOM 621 C C . SER A 1 87 ? 6.031 11.773 4.082 1 96.19 87 SER A C 1
ATOM 623 O O . SER A 1 87 ? 5.867 12.289 2.971 1 96.19 87 SER A O 1
ATOM 625 N N . CYS A 1 88 ? 6.094 12.469 5.105 1 95.88 88 CYS A N 1
ATOM 626 C CA . CYS A 1 88 ? 6.031 13.93 5.09 1 95.88 88 CYS A CA 1
ATOM 627 C C . CYS A 1 88 ? 7.359 14.531 5.535 1 95.88 88 CYS A C 1
ATOM 629 O O . CYS A 1 88 ? 7.984 15.281 4.789 1 95.88 88 CYS A O 1
ATOM 631 N N . THR A 1 89 ? 7.762 14.352 6.742 1 93.69 89 THR A N 1
ATOM 632 C CA . THR A 1 89 ? 9.078 14.648 7.305 1 93.69 89 THR A CA 1
ATOM 633 C C . THR A 1 89 ? 9.586 13.469 8.133 1 93.69 89 THR A C 1
ATOM 635 O O . THR A 1 89 ? 8.945 12.422 8.195 1 93.69 89 THR A O 1
ATOM 638 N N . GLU A 1 90 ? 10.75 13.648 8.734 1 90.19 90 GLU A N 1
ATOM 639 C CA . GLU A 1 90 ? 11.305 12.609 9.602 1 90.19 90 GLU A CA 1
ATOM 640 C C . GLU A 1 90 ? 10.406 12.375 10.812 1 90.19 90 GLU A C 1
ATOM 642 O O . GLU A 1 90 ? 10.406 11.281 11.391 1 90.19 90 GLU A O 1
ATOM 647 N N . ASP A 1 91 ? 9.531 13.359 11.086 1 90.12 91 ASP A N 1
ATOM 648 C CA . ASP A 1 91 ? 8.773 13.32 12.336 1 90.12 91 ASP A CA 1
ATOM 649 C C . ASP A 1 91 ? 7.27 13.273 12.062 1 90.12 91 ASP A C 1
ATOM 651 O O . ASP A 1 91 ? 6.465 13.469 12.977 1 90.12 91 ASP A O 1
ATOM 655 N N . ALA A 1 92 ? 6.934 13.055 10.789 1 94.62 92 ALA A N 1
ATOM 656 C CA . ALA A 1 92 ? 5.5 13.086 10.516 1 94.62 92 ALA A CA 1
ATOM 657 C C . ALA A 1 92 ? 5.164 12.266 9.273 1 94.62 92 ALA A C 1
ATOM 659 O O . ALA A 1 92 ? 5.898 12.297 8.281 1 94.62 92 ALA A O 1
ATOM 660 N N . VAL A 1 93 ? 4.066 11.578 9.328 1 96.44 93 VAL A N 1
ATOM 661 C CA . VAL A 1 93 ? 3.496 10.891 8.18 1 96.44 93 VAL A CA 1
ATOM 662 C C . VAL A 1 93 ? 2.107 11.445 7.875 1 96.44 93 VAL A C 1
ATOM 664 O O . VAL A 1 93 ? 1.409 11.914 8.781 1 96.44 93 VAL A O 1
ATOM 667 N N . PHE A 1 94 ? 1.819 11.438 6.621 1 97.94 94 PHE A N 1
ATOM 668 C CA . PHE A 1 94 ? 0.566 12 6.133 1 97.94 94 PHE A CA 1
ATOM 669 C C . PHE A 1 94 ? -0.359 10.898 5.625 1 97.94 94 PHE A C 1
ATOM 671 O O . PHE A 1 94 ? -0.02 10.18 4.68 1 97.94 94 PHE A O 1
ATOM 678 N N . LEU A 1 95 ? -1.544 10.781 6.27 1 97.56 95 LEU A N 1
ATOM 679 C CA . LEU A 1 95 ? -2.539 9.781 5.879 1 97.56 95 LEU A CA 1
ATOM 680 C C . LEU A 1 95 ? -3.727 10.445 5.191 1 97.56 95 LEU A C 1
ATOM 682 O O . LEU A 1 95 ? -4.27 11.438 5.691 1 97.56 95 LEU A O 1
ATOM 686 N N . VAL A 1 96 ? -4.125 9.898 4.102 1 97.88 96 VAL A N 1
ATOM 687 C CA . VAL A 1 96 ? -5.281 10.391 3.357 1 97.88 96 VAL A CA 1
ATOM 688 C C . VAL A 1 96 ? -6.273 9.25 3.133 1 97.88 96 VAL A C 1
ATOM 690 O O . VAL A 1 96 ? -5.887 8.148 2.756 1 97.88 96 VAL A O 1
ATOM 693 N N . LEU A 1 97 ? -7.477 9.5 3.436 1 97.38 97 LEU A N 1
ATOM 694 C CA . LEU A 1 97 ? -8.578 8.602 3.137 1 97.38 97 LEU A CA 1
ATOM 695 C C . LEU A 1 97 ? -9.406 9.117 1.965 1 97.38 97 LEU A C 1
ATOM 697 O O . LEU A 1 97 ? -9.875 10.258 1.99 1 97.38 97 LEU A O 1
ATOM 701 N N . ALA A 1 98 ? -9.57 8.312 0.969 1 97.62 98 ALA A N 1
ATOM 702 C CA . ALA A 1 98 ? -10.312 8.695 -0.229 1 97.62 98 ALA A CA 1
ATOM 703 C C . ALA A 1 98 ? -11.359 7.645 -0.585 1 97.62 98 ALA A C 1
ATOM 705 O O . ALA A 1 98 ? -11.227 6.477 -0.209 1 97.62 98 ALA A O 1
ATOM 706 N N . ASP A 1 99 ? -12.359 8.055 -1.231 1 96.25 99 ASP A N 1
ATOM 707 C CA . ASP A 1 99 ? -13.406 7.094 -1.572 1 96.25 99 ASP A CA 1
ATOM 708 C C . ASP A 1 99 ? -13.031 6.285 -2.811 1 96.25 99 ASP A C 1
ATOM 710 O O . ASP A 1 99 ? -11.992 6.535 -3.432 1 96.25 99 ASP A O 1
ATOM 714 N N . ALA A 1 100 ? -13.836 5.348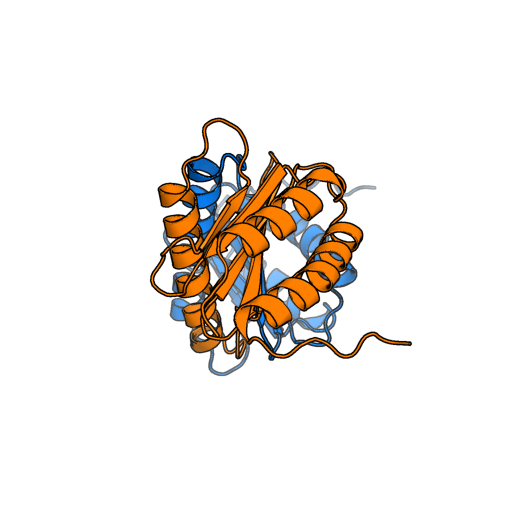 -3.193 1 96.12 100 ALA A N 1
ATOM 715 C CA . ALA A 1 100 ? -13.523 4.344 -4.207 1 96.12 100 ALA A CA 1
ATOM 716 C C . ALA A 1 100 ? -13.547 4.953 -5.605 1 96.12 100 ALA A C 1
ATOM 718 O O . ALA A 1 100 ? -12.992 4.383 -6.547 1 96.12 100 ALA A O 1
ATOM 719 N N . SER A 1 101 ? -14.117 6.055 -5.824 1 96.06 101 SER A N 1
ATOM 720 C CA . SER A 1 101 ? -14.234 6.68 -7.137 1 96.06 101 SER A CA 1
ATOM 721 C C . SER A 1 101 ? -13.062 7.609 -7.414 1 96.06 10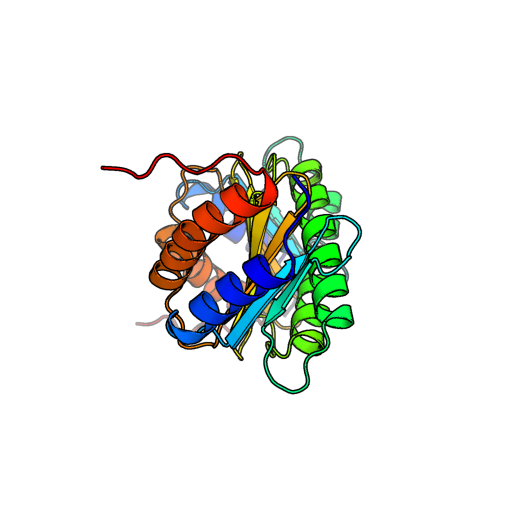1 SER A C 1
ATOM 723 O O . SER A 1 101 ? -12.914 8.125 -8.523 1 96.06 101 SER A O 1
ATOM 725 N N . ALA A 1 102 ? -12.188 7.746 -6.402 1 95.5 102 ALA A N 1
ATOM 726 C CA . ALA A 1 102 ? -11.055 8.664 -6.535 1 95.5 102 ALA A CA 1
ATOM 727 C C . ALA A 1 102 ? -10.094 8.195 -7.621 1 95.5 102 ALA A C 1
ATOM 729 O O . ALA A 1 102 ? -9.828 6.996 -7.75 1 95.5 102 ALA A O 1
ATOM 730 N N . LYS A 1 103 ? -9.656 9.172 -8.383 1 94.19 103 LYS A N 1
ATOM 731 C CA . LYS A 1 103 ? -8.578 8.906 -9.336 1 94.19 103 LYS A CA 1
ATOM 732 C C . LYS A 1 103 ? -7.211 9.078 -8.68 1 94.19 103 LYS A C 1
ATOM 734 O O . LYS A 1 103 ? -6.848 10.188 -8.273 1 94.19 103 LYS A O 1
ATOM 739 N N . LEU A 1 104 ? -6.449 8.031 -8.68 1 93.44 104 LEU A N 1
ATOM 740 C CA . LEU A 1 104 ? -5.195 8 -7.93 1 93.44 104 LEU A CA 1
ATOM 741 C C . LEU A 1 104 ? -4.223 9.047 -8.453 1 93.44 104 LEU A C 1
ATOM 743 O O . LEU A 1 104 ? -3.512 9.688 -7.676 1 93.44 104 LEU A O 1
ATOM 747 N N . GLY A 1 105 ? -4.215 9.195 -9.789 1 92.19 105 GLY A N 1
ATOM 748 C CA . GLY A 1 105 ? -3.338 10.203 -10.359 1 92.19 105 GLY A CA 1
ATOM 749 C C . GLY A 1 105 ? -3.621 11.602 -9.828 1 92.19 105 GLY A C 1
ATOM 750 O O . GLY A 1 105 ? -2.699 12.336 -9.477 1 92.19 105 GLY A O 1
ATOM 751 N N . ILE A 1 106 ? -4.852 11.945 -9.711 1 94.75 106 ILE A N 1
ATOM 752 C CA . ILE A 1 106 ? -5.27 13.266 -9.242 1 94.75 106 ILE A CA 1
ATOM 753 C C . ILE A 1 106 ? -4.992 13.391 -7.75 1 94.75 106 ILE A C 1
ATOM 755 O O . ILE A 1 106 ? -4.422 14.391 -7.301 1 94.75 106 ILE A O 1
ATOM 759 N N . ILE A 1 107 ? -5.379 12.398 -6.984 1 95.5 107 ILE A N 1
ATOM 760 C CA . ILE A 1 107 ? -5.195 12.438 -5.539 1 95.5 107 ILE A CA 1
ATOM 761 C C . ILE A 1 107 ? -3.707 12.539 -5.211 1 95.5 107 ILE A C 1
ATOM 763 O O . ILE A 1 107 ? -3.316 13.258 -4.289 1 95.5 107 ILE A O 1
ATOM 767 N N . ASN A 1 108 ? -2.904 11.797 -5.941 1 94.69 108 ASN A N 1
ATOM 768 C CA . ASN A 1 108 ? -1.463 11.844 -5.711 1 94.69 108 ASN A CA 1
ATOM 769 C C . ASN A 1 108 ? -0.904 13.242 -5.949 1 94.69 108 ASN A C 1
ATOM 771 O O . ASN A 1 108 ? -0.057 13.719 -5.191 1 94.69 108 ASN A O 1
ATOM 775 N N . LEU A 1 109 ? -1.361 13.875 -6.984 1 94.19 109 LEU A N 1
ATOM 776 C CA . LEU A 1 109 ? -0.935 15.242 -7.262 1 94.19 109 LEU A CA 1
ATOM 777 C C . LEU A 1 109 ? -1.343 16.188 -6.129 1 94.19 109 LEU A C 1
ATOM 779 O O . LEU A 1 109 ? -0.55 17.016 -5.699 1 94.19 109 LEU A O 1
ATOM 783 N N . GLU A 1 110 ? -2.566 16.031 -5.707 1 96.06 110 GLU A N 1
ATOM 784 C CA . GLU A 1 110 ? -3.07 16.859 -4.617 1 96.06 110 GLU A CA 1
ATOM 785 C C . GLU A 1 110 ? -2.271 16.625 -3.338 1 96.06 110 GLU A C 1
ATOM 787 O O . GLU A 1 110 ? -1.965 17.578 -2.617 1 96.06 110 GLU A O 1
ATOM 792 N N . ILE A 1 111 ? -1.96 15.422 -3.086 1 97.38 111 ILE A N 1
ATOM 793 C CA . ILE A 1 111 ? -1.166 15.078 -1.912 1 97.38 111 ILE A CA 1
ATOM 794 C C . ILE A 1 111 ? 0.214 15.727 -2.014 1 97.38 111 ILE A C 1
ATOM 796 O O . ILE A 1 111 ? 0.708 16.312 -1.044 1 97.38 111 ILE A O 1
ATOM 800 N N . LYS A 1 112 ? 0.802 15.602 -3.145 1 95.75 112 LYS A N 1
ATOM 801 C CA . LYS A 1 112 ? 2.117 16.203 -3.355 1 95.75 112 LYS A CA 1
ATOM 802 C C . LYS A 1 112 ? 2.098 17.688 -3.055 1 95.75 112 LYS A C 1
ATOM 804 O O . LYS A 1 112 ? 2.996 18.203 -2.389 1 95.75 112 LYS A O 1
ATOM 809 N N . ASN A 1 113 ? 1.098 18.344 -3.506 1 95.5 113 ASN A N 1
ATOM 810 C CA . ASN A 1 113 ? 0.984 19.797 -3.314 1 95.5 113 ASN A CA 1
ATOM 811 C C . ASN A 1 113 ? 0.821 20.156 -1.841 1 95.5 113 ASN A C 1
ATOM 813 O O . ASN A 1 113 ? 1.47 21.078 -1.348 1 95.5 113 ASN A O 1
ATOM 817 N N . VAL A 1 114 ? -0.01 19.406 -1.204 1 97 114 VAL A N 1
ATOM 818 C CA . VAL A 1 114 ? -0.278 19.75 0.187 1 97 114 VAL A CA 1
ATOM 819 C C . VAL A 1 114 ? 0.915 19.359 1.058 1 97 114 VAL A C 1
ATOM 821 O O . VAL A 1 114 ? 1.178 20 2.082 1 97 114 VAL A O 1
ATOM 824 N N . LEU A 1 115 ? 1.598 18.359 0.687 1 96.69 115 LEU A N 1
ATOM 825 C CA . LEU A 1 115 ? 2.77 17.906 1.437 1 96.69 115 LEU A CA 1
ATOM 826 C C . LEU A 1 115 ? 3.811 19.031 1.518 1 96.69 115 LEU A C 1
ATOM 828 O O . LEU A 1 115 ? 4.453 19.203 2.555 1 96.69 115 LEU A O 1
ATOM 832 N N . ALA A 1 116 ? 3.936 19.734 0.447 1 94.88 116 ALA A N 1
ATOM 833 C CA . ALA A 1 116 ? 4.875 20.859 0.434 1 94.88 116 ALA A CA 1
ATOM 834 C C . ALA A 1 116 ? 4.508 21.891 1.492 1 94.88 116 ALA A C 1
ATOM 836 O O . ALA A 1 116 ? 5.379 22.375 2.221 1 94.88 116 ALA A O 1
ATOM 837 N N . ASP A 1 117 ? 3.26 22.188 1.575 1 94.81 117 ASP A N 1
ATOM 838 C CA . ASP A 1 117 ? 2.768 23.125 2.564 1 94.81 117 ASP A CA 1
ATOM 839 C C . ASP A 1 117 ? 2.982 22.609 3.984 1 94.81 117 ASP A C 1
ATOM 841 O O . ASP A 1 117 ? 3.451 23.344 4.855 1 94.81 117 ASP A O 1
ATOM 845 N N . LEU A 1 118 ? 2.678 21.359 4.203 1 96.25 118 LEU A N 1
ATOM 846 C CA . LEU A 1 118 ? 2.793 20.766 5.531 1 96.25 118 LEU A CA 1
ATOM 847 C C . LEU A 1 118 ? 4.25 20.719 5.98 1 96.25 118 LEU A C 1
ATOM 849 O O . LEU A 1 118 ? 4.555 21 7.141 1 96.25 118 LEU A O 1
ATOM 853 N N . GLN A 1 119 ? 5.078 20.359 5.062 1 95 119 GLN A N 1
ATOM 854 C CA . GLN A 1 119 ? 6.504 20.297 5.367 1 95 119 GLN A CA 1
ATOM 855 C C . 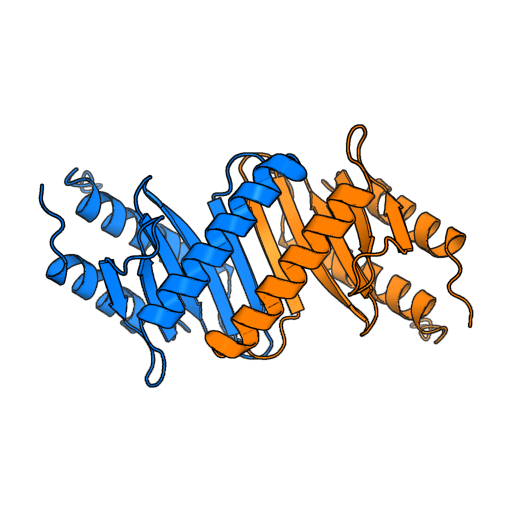GLN A 1 119 ? 7.035 21.672 5.793 1 95 119 GLN A C 1
ATOM 857 O O . GLN A 1 119 ? 7.797 21.781 6.754 1 95 119 GLN A O 1
ATOM 862 N N . SER A 1 120 ? 6.602 22.688 5.07 1 92.62 120 SER A N 1
ATOM 863 C CA . SER A 1 120 ? 7.012 24.047 5.406 1 92.62 120 SER A CA 1
ATOM 864 C C . SER A 1 120 ? 6.531 24.438 6.797 1 92.62 120 SER A C 1
ATOM 866 O O . SER A 1 120 ? 7.25 25.109 7.543 1 92.62 120 SER A O 1
ATOM 868 N N . GLN A 1 121 ? 5.355 24 7.121 1 92.25 121 GLN A N 1
ATOM 869 C CA . GLN A 1 121 ? 4.766 24.344 8.414 1 92.25 121 GLN A CA 1
ATOM 870 C C . GLN A 1 121 ? 5.445 23.594 9.547 1 92.25 121 GLN A C 1
ATOM 872 O O . GLN A 1 121 ? 5.512 24.094 10.68 1 92.25 121 GLN A O 1
ATOM 877 N N . LEU A 1 122 ? 5.906 22.422 9.266 1 91.44 122 LEU A N 1
ATOM 878 C CA . LEU A 1 122 ? 6.516 21.578 10.281 1 91.44 122 LEU A CA 1
ATOM 879 C C . LEU A 1 122 ? 7.98 21.953 10.5 1 91.44 122 LEU A C 1
ATOM 881 O O . LEU A 1 122 ? 8.516 21.797 11.594 1 91.44 122 LEU A O 1
ATOM 885 N N . THR A 1 123 ? 8.656 22.281 9.438 1 83.81 123 THR A N 1
ATOM 886 C CA . THR A 1 123 ? 10.086 22.562 9.531 1 83.81 123 THR A CA 1
ATOM 887 C C . THR A 1 123 ? 10.328 24.047 9.758 1 83.81 123 THR A C 1
ATOM 889 O O . THR A 1 123 ? 11.43 24.453 10.148 1 83.81 123 THR A O 1
ATOM 892 N N . GLY A 1 124 ? 9.266 24.859 9.805 1 70.44 124 GLY A N 1
ATOM 893 C CA . GLY A 1 124 ? 9.422 26.297 9.953 1 70.44 124 GLY A CA 1
ATOM 894 C C . GLY A 1 124 ? 10.023 26.953 8.727 1 70.44 124 GLY A C 1
ATOM 895 O O . GLY A 1 124 ? 10.281 28.156 8.727 1 70.44 124 GLY A O 1
ATOM 896 N N . VAL A 1 125 ? 10.633 26.109 7.805 1 58.25 125 VAL A N 1
ATOM 897 C CA . VAL A 1 125 ? 11.312 26.734 6.672 1 58.25 125 VAL A CA 1
ATOM 898 C C . VAL A 1 125 ? 10.281 27.266 5.676 1 58.25 125 VAL A C 1
ATOM 900 O O . VAL A 1 125 ? 9.336 26.562 5.316 1 58.25 125 VAL A O 1
ATOM 903 N N . SER A 1 126 ? 9.945 28.484 5.66 1 50.41 126 SER A N 1
ATOM 904 C CA . SER A 1 126 ? 9.07 29.219 4.746 1 50.41 126 SER A CA 1
ATOM 905 C C . SER A 1 126 ? 9.328 28.828 3.297 1 50.41 126 SER A C 1
ATOM 907 O O . SER A 1 126 ? 10.484 28.781 2.857 1 50.41 126 SER A O 1
ATOM 909 N N . GLN A 1 127 ? 8.617 27.844 2.711 1 49.78 127 GLN A N 1
ATOM 910 C CA . GLN A 1 127 ? 8.797 27.469 1.314 1 49.78 127 GLN A CA 1
ATOM 911 C C . GLN A 1 127 ? 8.961 28.688 0.42 1 49.78 127 GLN A C 1
ATOM 913 O O . GLN A 1 127 ? 8.242 29.672 0.573 1 49.78 127 GLN A O 1
ATOM 918 N N . PRO A 1 128 ? 10.07 28.828 -0.312 1 43.69 128 PRO A N 1
ATOM 919 C CA . PRO A 1 128 ? 10.242 29.969 -1.221 1 43.69 128 PRO A CA 1
ATOM 920 C C . PRO A 1 128 ? 9.086 30.125 -2.197 1 43.69 128 PRO A C 1
ATOM 922 O O . PRO A 1 128 ? 8.531 29.141 -2.674 1 43.69 128 PRO A O 1
ATOM 925 N N . LEU A 1 129 ? 8.141 31.078 -2.086 1 40.62 129 LEU A N 1
ATOM 926 C CA . LEU A 1 129 ? 7.113 31.5 -3.029 1 40.62 129 LEU A CA 1
ATOM 927 C C . LEU A 1 129 ? 7.605 31.375 -4.465 1 40.62 129 LEU A C 1
ATOM 929 O O . LEU A 1 129 ? 8.656 31.906 -4.816 1 40.62 129 LEU A O 1
ATOM 933 N N . ASN A 1 130 ? 7.43 30.219 -5.02 1 41.56 130 ASN A N 1
ATOM 934 C CA . ASN A 1 130 ? 7.781 30.344 -6.43 1 41.56 130 ASN A CA 1
ATOM 935 C C . ASN A 1 130 ? 7.164 31.594 -7.051 1 41.56 130 ASN A C 1
ATOM 937 O O . ASN A 1 130 ? 5.938 31.719 -7.121 1 41.56 130 ASN A O 1
ATOM 941 N N . VAL A 1 131 ? 7.789 32.719 -6.988 1 30.86 131 VAL A N 1
ATOM 942 C CA . VAL A 1 131 ? 7.461 33.906 -7.777 1 30.86 131 VAL A CA 1
ATOM 943 C C . VAL A 1 131 ? 7.555 33.594 -9.266 1 30.86 131 VAL A C 1
ATOM 945 O O . VAL A 1 131 ? 8.445 32.844 -9.688 1 30.86 131 VAL A O 1
ATOM 948 N N . MET B 1 1 ? -9.156 -29.75 -7.453 1 51.91 1 MET B N 1
ATOM 949 C CA . MET B 1 1 ? -8.023 -30.375 -8.133 1 51.91 1 MET B CA 1
ATOM 950 C C . MET B 1 1 ? -6.703 -29.891 -7.527 1 51.91 1 MET B C 1
ATOM 952 O O . MET B 1 1 ? -6.594 -28.75 -7.098 1 51.91 1 MET B O 1
ATOM 956 N N . PRO B 1 2 ? -5.863 -30.828 -7.316 1 65.12 2 PRO B N 1
ATOM 957 C CA . PRO B 1 2 ? -4.684 -30.484 -6.516 1 65.12 2 PRO B CA 1
ATOM 958 C C . PRO B 1 2 ? -3.859 -29.359 -7.125 1 65.12 2 PRO B C 1
ATOM 960 O O . PRO B 1 2 ? -3.842 -29.203 -8.352 1 65.12 2 PRO B O 1
ATOM 963 N N . ILE B 1 3 ? -3.564 -28.438 -6.383 1 71.12 3 ILE B N 1
ATOM 964 C CA . ILE B 1 3 ? -2.666 -27.359 -6.773 1 71.12 3 ILE B CA 1
ATOM 965 C C . ILE B 1 3 ? -1.396 -27.938 -7.395 1 71.12 3 ILE B C 1
ATOM 967 O O . ILE B 1 3 ? -0.769 -28.828 -6.816 1 71.12 3 ILE B O 1
ATOM 971 N N . ASN B 1 4 ? -1.279 -27.703 -8.742 1 85.06 4 ASN B N 1
ATOM 972 C CA . ASN B 1 4 ? -0.039 -28.078 -9.414 1 85.06 4 ASN B CA 1
ATOM 973 C C . ASN B 1 4 ? 1.044 -27.016 -9.227 1 85.06 4 ASN B C 1
ATOM 975 O O . ASN B 1 4 ? 1.094 -26.031 -9.961 1 85.06 4 ASN B O 1
ATOM 979 N N . ALA B 1 5 ? 1.886 -27.25 -8.203 1 85.56 5 ALA B N 1
ATOM 980 C CA . ALA B 1 5 ? 2.904 -26.266 -7.816 1 85.56 5 ALA B CA 1
ATOM 981 C C . ALA B 1 5 ? 3.84 -25.969 -8.984 1 85.56 5 ALA B C 1
ATOM 983 O O . ALA B 1 5 ? 4.254 -24.812 -9.172 1 85.56 5 ALA B O 1
ATOM 984 N N . ALA B 1 6 ? 4.125 -27.016 -9.734 1 90.12 6 ALA B N 1
ATOM 985 C CA . ALA B 1 6 ? 5.035 -26.828 -10.859 1 90.12 6 ALA B CA 1
ATOM 986 C C . ALA B 1 6 ? 4.418 -25.922 -11.922 1 90.12 6 ALA B C 1
ATOM 988 O O . ALA B 1 6 ? 5.121 -25.125 -12.547 1 90.12 6 ALA B O 1
ATOM 989 N N . LYS B 1 7 ? 3.174 -26.094 -12.117 1 92.88 7 LYS B N 1
ATOM 990 C CA . LYS B 1 7 ? 2.475 -25.25 -13.086 1 92.88 7 LYS B CA 1
ATOM 991 C C . LYS B 1 7 ? 2.424 -23.797 -12.617 1 92.88 7 LYS B C 1
ATOM 993 O O . LYS B 1 7 ? 2.619 -22.875 -13.414 1 92.88 7 LYS B O 1
ATOM 998 N N . LEU B 1 8 ? 2.152 -23.578 -11.383 1 94.75 8 LEU B N 1
ATOM 999 C CA . LEU B 1 8 ? 2.133 -22.234 -10.82 1 94.75 8 LEU B CA 1
ATOM 1000 C C . LEU B 1 8 ? 3.5 -21.578 -10.953 1 94.75 8 LEU B C 1
ATOM 1002 O O . LEU B 1 8 ? 3.592 -20.406 -11.328 1 94.75 8 LEU B O 1
ATOM 1006 N N . GLU B 1 9 ? 4.445 -22.344 -10.664 1 94.56 9 GLU B N 1
ATOM 1007 C CA . GLU B 1 9 ? 5.809 -21.828 -10.742 1 94.56 9 GLU B CA 1
ATOM 1008 C C . GLU B 1 9 ? 6.156 -21.406 -12.172 1 94.56 9 GLU B C 1
ATOM 1010 O O . GLU B 1 9 ? 6.801 -20.375 -12.375 1 94.56 9 GLU B O 1
ATOM 1015 N N . ALA B 1 10 ? 5.75 -22.234 -13.07 1 96.31 10 ALA B N 1
ATOM 1016 C CA . ALA B 1 10 ? 6.008 -21.906 -14.469 1 96.31 10 ALA B CA 1
ATOM 1017 C C . ALA B 1 10 ? 5.309 -20.625 -14.883 1 96.31 10 ALA B C 1
ATOM 1019 O O . ALA B 1 10 ? 5.875 -19.812 -15.617 1 96.31 10 ALA B O 1
ATOM 1020 N N . THR B 1 11 ? 4.082 -20.484 -14.43 1 96.88 11 THR B N 1
ATOM 1021 C CA . THR B 1 11 ? 3.326 -19.266 -14.711 1 96.88 11 THR B CA 1
ATOM 1022 C C . THR B 1 11 ? 4.031 -18.047 -14.125 1 96.88 11 THR B C 1
ATOM 1024 O O . THR B 1 11 ? 4.152 -17.016 -14.789 1 96.88 11 THR B O 1
ATOM 1027 N N . LEU B 1 12 ? 4.555 -18.156 -12.906 1 97.31 12 LEU B N 1
ATOM 1028 C CA . LEU B 1 12 ? 5.258 -17.047 -12.266 1 97.31 12 LEU B CA 1
ATOM 1029 C C . LEU B 1 12 ? 6.559 -16.734 -12.992 1 97.31 12 LEU B C 1
ATOM 1031 O O . LEU B 1 12 ? 6.91 -15.562 -13.164 1 97.31 12 LEU B O 1
ATOM 1035 N N . GLN B 1 13 ? 7.188 -17.812 -13.359 1 97.06 13 GLN B N 1
ATOM 1036 C CA . GLN B 1 13 ? 8.438 -17.625 -14.086 1 97.06 13 GLN B CA 1
ATOM 1037 C C . GLN B 1 13 ? 8.211 -16.859 -15.391 1 97.06 13 GLN B C 1
ATOM 1039 O O . GLN B 1 13 ? 8.977 -15.969 -15.742 1 97.06 13 GLN B O 1
ATOM 1044 N N . HIS B 1 14 ? 7.203 -17.203 -16.094 1 97.25 14 HIS B N 1
ATOM 1045 C CA . HIS B 1 14 ? 6.855 -16.531 -17.344 1 97.25 14 HIS B CA 1
ATOM 1046 C C . HIS B 1 14 ? 6.492 -15.07 -17.094 1 97.25 14 HIS B C 1
ATOM 1048 O O . HIS B 1 14 ? 6.922 -14.188 -17.844 1 97.25 14 HIS B O 1
ATOM 1054 N N . PHE B 1 15 ? 5.754 -14.867 -16.125 1 97.56 15 PHE B N 1
ATOM 1055 C CA . PHE B 1 15 ? 5.348 -13.523 -15.75 1 97.56 15 PHE B CA 1
ATOM 1056 C C . PHE B 1 15 ? 6.562 -12.648 -15.453 1 97.56 15 PHE B C 1
ATOM 1058 O O . PHE B 1 15 ? 6.688 -11.547 -15.992 1 97.56 15 PHE B O 1
ATOM 1065 N N . VAL B 1 16 ? 7.441 -13.133 -14.602 1 97.25 16 VAL B N 1
ATOM 1066 C CA . VAL B 1 16 ? 8.609 -12.359 -14.188 1 97.25 16 VAL B CA 1
ATOM 1067 C C . VAL B 1 16 ? 9.523 -12.117 -15.391 1 97.25 16 VAL B C 1
ATOM 1069 O O . VAL B 1 16 ? 10.102 -11.039 -15.531 1 97.25 16 VAL B O 1
ATOM 1072 N N . ALA B 1 17 ? 9.602 -13.078 -16.25 1 95.69 17 ALA B N 1
ATOM 1073 C CA . ALA B 1 17 ? 10.492 -13 -17.406 1 95.69 17 ALA B CA 1
ATOM 1074 C C . ALA B 1 17 ? 9.969 -11.992 -18.422 1 95.69 17 ALA B C 1
ATOM 1076 O O . ALA B 1 17 ? 10.75 -11.359 -19.141 1 95.69 17 ALA B O 1
ATOM 1077 N N . ASN B 1 18 ? 8.664 -11.711 -18.469 1 94.62 18 ASN B N 1
ATOM 1078 C CA . ASN B 1 18 ? 8.094 -10.953 -19.578 1 94.62 18 ASN B CA 1
ATOM 1079 C C . ASN B 1 18 ? 7.559 -9.602 -19.125 1 94.62 18 ASN B C 1
ATOM 1081 O O . ASN B 1 18 ? 7.371 -8.695 -19.938 1 94.62 18 ASN B O 1
ATOM 1085 N N . ALA B 1 19 ? 7.23 -9.555 -17.859 1 91.88 19 ALA B N 1
ATOM 1086 C CA . ALA B 1 19 ? 6.711 -8.281 -17.359 1 91.88 19 ALA B CA 1
ATOM 1087 C C . ALA B 1 19 ? 7.832 -7.258 -17.203 1 91.88 19 ALA B C 1
ATOM 1089 O O . ALA B 1 19 ? 8.867 -7.559 -16.609 1 91.88 19 ALA B O 1
ATOM 1090 N N . SER B 1 20 ? 7.617 -6.172 -17.766 1 88.12 20 SER B N 1
ATOM 1091 C CA . SER B 1 20 ? 8.617 -5.109 -17.703 1 88.12 20 SER B CA 1
ATOM 1092 C C . SER B 1 20 ? 8.836 -4.641 -16.266 1 88.12 20 SER B C 1
ATOM 1094 O O . SER B 1 20 ? 7.879 -4.367 -15.547 1 88.12 20 SER B O 1
ATOM 1096 N N . ASN B 1 21 ? 10.086 -4.641 -15.805 1 94.69 21 ASN B N 1
ATOM 1097 C CA . ASN B 1 21 ? 10.531 -4.016 -14.57 1 94.69 21 ASN B CA 1
ATOM 1098 C C . ASN B 1 21 ? 10.141 -4.84 -13.344 1 94.69 21 ASN B C 1
ATOM 1100 O O . ASN B 1 21 ? 10.18 -4.348 -12.219 1 94.69 21 ASN B O 1
ATOM 1104 N N . VAL B 1 22 ? 9.719 -6.133 -13.617 1 97.31 22 VAL B N 1
ATOM 1105 C CA . VAL B 1 22 ? 9.383 -7.031 -12.523 1 97.31 22 VAL B CA 1
ATOM 1106 C C . VAL B 1 22 ? 10.625 -7.812 -12.102 1 97.31 22 VAL B C 1
ATOM 1108 O O . VAL B 1 22 ? 11.336 -8.367 -12.945 1 97.31 22 VAL B O 1
ATOM 1111 N N . GLN B 1 23 ? 10.852 -7.836 -10.852 1 96.38 23 GLN B N 1
ATOM 1112 C CA . GLN B 1 23 ? 12.039 -8.492 -10.328 1 96.38 23 GLN B CA 1
ATOM 1113 C C . GLN B 1 23 ? 11.703 -9.859 -9.742 1 96.38 23 GLN B C 1
ATOM 1115 O O . GLN B 1 23 ? 12.562 -10.734 -9.664 1 96.38 23 GLN B O 1
ATOM 1120 N N . GLY B 1 24 ? 10.484 -10.031 -9.242 1 96.75 24 GLY B N 1
ATOM 1121 C CA . GLY B 1 24 ? 10.07 -11.273 -8.617 1 96.75 24 GLY B CA 1
ATOM 1122 C C . GLY B 1 24 ? 8.586 -11.312 -8.297 1 96.75 24 GLY B C 1
ATOM 1123 O O . GLY B 1 24 ? 7.906 -10.289 -8.344 1 96.75 24 GLY B O 1
ATOM 1124 N N . ALA B 1 25 ? 8.172 -12.523 -7.988 1 97.44 25 ALA B N 1
ATOM 1125 C CA . ALA B 1 25 ? 6.766 -12.742 -7.645 1 97.44 25 ALA B CA 1
ATOM 1126 C C . ALA B 1 25 ? 6.605 -13.969 -6.75 1 97.44 25 ALA B C 1
ATOM 1128 O O . ALA B 1 25 ? 7.453 -14.867 -6.758 1 97.44 25 ALA B O 1
ATOM 1129 N N . ALA B 1 26 ? 5.531 -13.93 -6.035 1 96.88 26 ALA B N 1
ATOM 1130 C CA . ALA B 1 26 ? 5.238 -15.055 -5.16 1 96.88 26 ALA B CA 1
ATOM 1131 C C . ALA B 1 26 ? 3.734 -15.211 -4.945 1 96.88 26 ALA B C 1
ATOM 1133 O O . ALA B 1 26 ? 3.004 -14.219 -4.898 1 96.88 26 ALA B O 1
ATOM 1134 N N . LEU B 1 27 ? 3.348 -16.391 -4.887 1 96.75 27 LEU B N 1
ATOM 1135 C CA . LEU B 1 27 ? 2 -16.766 -4.473 1 96.75 27 LEU B CA 1
ATOM 1136 C C . LEU B 1 27 ? 2.01 -17.375 -3.08 1 96.75 27 LEU B C 1
ATOM 1138 O O . LEU B 1 27 ? 2.705 -18.375 -2.842 1 96.75 27 LEU B O 1
ATOM 1142 N N . VAL B 1 28 ? 1.262 -16.766 -2.191 1 95.62 28 VAL B N 1
ATOM 1143 C CA . VAL B 1 28 ? 1.354 -17.125 -0.782 1 95.62 28 VAL B CA 1
ATOM 1144 C C . VAL B 1 28 ? -0.045 -17.375 -0.219 1 95.62 28 VAL B C 1
ATOM 1146 O O . VAL B 1 28 ? -0.989 -16.656 -0.551 1 95.62 28 VAL B O 1
ATOM 1149 N N . SER B 1 29 ? -0.208 -18.359 0.627 1 92.81 29 SER B N 1
ATOM 1150 C CA . SER B 1 29 ? -1.471 -18.609 1.314 1 92.81 29 SER B CA 1
ATOM 1151 C C . SER B 1 29 ? -1.654 -17.656 2.5 1 92.81 29 SER B C 1
ATOM 1153 O O . SER B 1 29 ? -0.684 -17.094 2.998 1 92.81 29 SER B O 1
ATOM 1155 N N . PRO B 1 30 ? -2.891 -17.469 2.959 1 89.44 30 PRO B N 1
ATOM 1156 C CA . PRO B 1 30 ? -3.168 -16.578 4.086 1 89.44 30 PRO B CA 1
ATOM 1157 C C . PRO B 1 30 ? -2.416 -16.969 5.352 1 89.44 30 PRO B C 1
ATOM 1159 O O . PRO B 1 30 ? -2.107 -16.109 6.188 1 89.44 30 PRO B O 1
ATOM 1162 N N . ASP B 1 31 ? -2.051 -18.172 5.426 1 87.31 31 ASP B N 1
ATOM 1163 C CA . ASP B 1 31 ? -1.338 -18.625 6.617 1 87.31 31 ASP B CA 1
ATOM 1164 C C . ASP B 1 31 ? 0.173 -18.5 6.434 1 87.31 31 ASP B C 1
ATOM 1166 O O . ASP B 1 31 ? 0.945 -18.938 7.289 1 87.31 31 ASP B O 1
ATOM 1170 N N . GLY B 1 32 ? 0.566 -17.953 5.297 1 89.81 32 GLY B N 1
ATOM 1171 C CA . GLY B 1 32 ? 1.965 -17.594 5.125 1 89.81 32 GLY B CA 1
ATOM 1172 C C . GLY B 1 32 ? 2.771 -18.656 4.402 1 89.81 32 GLY B C 1
ATOM 1173 O O . GLY B 1 32 ? 4.004 -18.609 4.402 1 89.81 32 GLY B O 1
ATOM 1174 N N . LEU B 1 33 ? 2.168 -19.641 3.873 1 90.38 33 LEU B N 1
ATOM 1175 C CA . LEU B 1 33 ? 2.875 -20.672 3.113 1 90.38 33 LEU B CA 1
ATOM 1176 C C . LEU B 1 33 ? 3.094 -20.219 1.672 1 90.38 33 LEU B C 1
ATOM 1178 O O . LEU B 1 33 ? 2.182 -19.688 1.037 1 90.38 33 LEU B O 1
ATOM 1182 N N . THR B 1 34 ? 4.273 -20.469 1.218 1 94.31 34 THR B N 1
ATOM 1183 C CA . THR B 1 34 ? 4.574 -20.156 -0.177 1 94.31 34 THR B CA 1
ATOM 1184 C C . THR B 1 34 ? 4.082 -21.266 -1.095 1 94.31 34 THR B C 1
ATOM 1186 O O . THR B 1 34 ? 4.496 -22.422 -0.953 1 94.31 34 THR B O 1
ATOM 1189 N N . LEU B 1 35 ? 3.219 -20.922 -1.985 1 94.06 35 LEU B N 1
ATOM 1190 C CA . LEU B 1 35 ? 2.707 -21.891 -2.955 1 94.06 35 LEU B CA 1
ATOM 1191 C C . LEU B 1 35 ? 3.619 -21.969 -4.172 1 94.06 35 LEU B C 1
ATOM 1193 O O . LEU B 1 35 ? 3.834 -23.047 -4.719 1 94.06 35 LEU B O 1
ATOM 1197 N N . ALA B 1 36 ? 4.094 -20.859 -4.598 1 94.88 36 ALA B N 1
ATOM 1198 C CA . ALA B 1 36 ? 5.047 -20.719 -5.695 1 94.88 36 ALA B CA 1
ATOM 1199 C C . ALA B 1 36 ? 5.785 -19.391 -5.613 1 94.88 36 ALA B C 1
ATOM 1201 O O . ALA B 1 36 ? 5.234 -18.391 -5.141 1 94.88 36 ALA B O 1
ATOM 1202 N N . ALA B 1 37 ? 7.031 -19.422 -6.066 1 95.62 37 ALA B N 1
ATOM 1203 C CA . ALA B 1 37 ? 7.793 -18.172 -6.008 1 95.62 37 ALA B CA 1
ATOM 1204 C C . ALA B 1 37 ? 8.883 -18.141 -7.078 1 95.62 37 ALA B C 1
ATOM 1206 O O . ALA B 1 37 ? 9.461 -19.188 -7.41 1 95.62 37 ALA B O 1
ATOM 1207 N N . THR B 1 38 ? 9.047 -17.062 -7.672 1 95.88 38 THR B N 1
ATOM 1208 C CA . THR B 1 38 ? 10.188 -16.688 -8.492 1 95.88 38 THR B CA 1
ATOM 1209 C C . THR B 1 38 ? 10.797 -15.375 -8 1 95.88 38 THR B C 1
ATOM 1211 O O . THR B 1 38 ? 10.242 -14.297 -8.234 1 95.88 38 THR B O 1
ATOM 1214 N N . LEU B 1 39 ? 11.93 -15.492 -7.301 1 95.25 39 LEU B N 1
ATOM 1215 C CA . LEU B 1 39 ? 12.469 -14.336 -6.602 1 95.25 39 LEU B CA 1
ATOM 1216 C C . LEU B 1 39 ? 13.906 -14.07 -7.023 1 95.25 39 LEU B C 1
ATOM 1218 O O . LEU B 1 39 ? 14.609 -14.984 -7.457 1 95.25 39 LEU B O 1
ATOM 1222 N N . PRO B 1 40 ? 14.211 -12.75 -6.938 1 88.94 40 PRO B N 1
ATOM 1223 C CA . PRO B 1 40 ? 15.617 -12.438 -7.211 1 88.94 40 PRO B CA 1
ATOM 1224 C C . PRO B 1 40 ? 16.578 -13.164 -6.27 1 88.94 40 PRO B C 1
ATOM 1226 O O . PRO B 1 40 ? 16.172 -13.617 -5.199 1 88.94 40 PRO B O 1
ATOM 1229 N N . GLY B 1 41 ? 17.812 -13.211 -6.695 1 86.38 41 GLY B N 1
ATOM 1230 C CA . GLY B 1 41 ? 18.844 -13.812 -5.859 1 86.38 41 GLY B CA 1
ATOM 1231 C C . GLY B 1 41 ? 18.969 -13.156 -4.5 1 86.38 41 GLY B C 1
ATOM 1232 O O . GLY B 1 41 ? 18.844 -11.938 -4.379 1 86.38 41 GLY B O 1
ATOM 1233 N N . GLY B 1 42 ? 19.031 -13.875 -3.416 1 84.5 42 GLY B N 1
ATOM 1234 C CA . GLY B 1 42 ? 19.25 -13.359 -2.074 1 84.5 42 GLY B CA 1
ATOM 1235 C C . GLY B 1 42 ? 17.969 -13.266 -1.262 1 84.5 42 GLY B C 1
ATOM 1236 O O . GLY B 1 42 ? 18.016 -13.078 -0.045 1 84.5 42 GLY B O 1
ATOM 1237 N N . MET B 1 43 ? 16.938 -13.305 -2.055 1 88.12 43 MET B N 1
ATOM 1238 C CA . MET B 1 43 ? 15.672 -13.273 -1.319 1 88.12 43 MET B CA 1
ATOM 1239 C C . MET B 1 43 ? 15.195 -14.68 -0.987 1 88.12 43 MET B C 1
ATOM 1241 O O . MET B 1 43 ? 15.352 -15.602 -1.794 1 88.12 43 MET B O 1
ATOM 1245 N N . ASP B 1 44 ? 14.672 -14.789 0.169 1 89.31 44 ASP B N 1
ATOM 1246 C CA . ASP B 1 44 ? 14.195 -16.078 0.667 1 89.31 44 ASP B CA 1
ATOM 1247 C C . ASP B 1 44 ? 12.672 -16.141 0.63 1 89.31 44 ASP B C 1
ATOM 1249 O O . ASP B 1 44 ? 11.992 -15.203 1.044 1 89.31 44 ASP B O 1
ATOM 1253 N N . ASP B 1 45 ? 12.195 -17.25 0.283 1 89.69 45 ASP B N 1
ATOM 1254 C CA . ASP B 1 45 ? 10.758 -17.469 0.16 1 89.69 45 ASP B CA 1
ATOM 1255 C C . ASP B 1 45 ? 10.062 -17.297 1.503 1 89.69 45 ASP B C 1
ATOM 1257 O O . ASP B 1 45 ? 8.953 -16.75 1.562 1 89.69 45 ASP B O 1
ATOM 1261 N N . GLU B 1 46 ? 10.742 -17.703 2.502 1 89.19 46 GLU B N 1
ATOM 1262 C CA . GLU B 1 46 ? 10.148 -17.594 3.83 1 89.19 46 GLU B CA 1
ATOM 1263 C C . GLU B 1 46 ? 9.977 -16.141 4.25 1 89.19 46 GLU B C 1
ATOM 1265 O O . GLU B 1 46 ? 8.953 -15.781 4.84 1 89.19 46 GLU B O 1
ATOM 1270 N N . ARG B 1 47 ? 10.969 -15.391 3.918 1 90.69 47 ARG B N 1
ATOM 1271 C CA . ARG B 1 47 ? 10.891 -13.961 4.219 1 90.69 47 ARG B CA 1
ATOM 1272 C C . ARG B 1 47 ? 9.773 -13.297 3.426 1 90.69 47 ARG B C 1
ATOM 1274 O O . ARG B 1 47 ? 8.992 -12.516 3.979 1 90.69 47 ARG B O 1
ATOM 1281 N N . VAL B 1 48 ? 9.711 -13.602 2.209 1 92.62 48 VAL B N 1
ATOM 1282 C CA . VAL B 1 48 ? 8.703 -13.039 1.319 1 92.62 48 VAL B CA 1
ATOM 1283 C C . VAL B 1 48 ? 7.309 -13.453 1.79 1 92.62 48 VAL B C 1
ATOM 1285 O O . VAL B 1 48 ? 6.395 -12.633 1.847 1 92.62 48 VAL B O 1
ATOM 1288 N N . ALA B 1 49 ? 7.195 -14.711 2.17 1 93.19 49 ALA B N 1
ATOM 1289 C CA . ALA B 1 49 ? 5.926 -15.219 2.686 1 93.19 49 ALA B CA 1
ATOM 1290 C C . ALA B 1 49 ? 5.52 -14.477 3.957 1 93.19 49 ALA B C 1
ATOM 1292 O O . ALA B 1 49 ? 4.355 -14.102 4.117 1 93.19 49 ALA B O 1
ATOM 1293 N N . ALA B 1 50 ? 6.477 -14.266 4.848 1 93.56 50 ALA B N 1
ATOM 1294 C CA . ALA B 1 50 ? 6.227 -13.555 6.094 1 93.56 50 ALA B CA 1
ATOM 1295 C C . ALA B 1 50 ? 5.738 -12.133 5.824 1 93.56 50 ALA B C 1
ATOM 1297 O O . ALA B 1 50 ? 4.797 -11.656 6.465 1 93.56 50 ALA B O 1
ATOM 1298 N N . MET B 1 51 ? 6.344 -11.43 4.863 1 94.44 51 MET B N 1
ATOM 1299 C CA . MET B 1 51 ? 5.965 -10.062 4.535 1 94.44 51 MET B CA 1
ATOM 1300 C C . MET B 1 51 ? 4.582 -10.016 3.896 1 94.44 51 MET B C 1
ATOM 1302 O O . MET B 1 51 ? 3.797 -9.102 4.172 1 94.44 51 MET B O 1
ATOM 1306 N N . SER B 1 52 ? 4.285 -10.992 3.049 1 95 52 SER B N 1
ATOM 1307 C CA . SER B 1 52 ? 2.959 -11.078 2.447 1 95 52 SER B CA 1
ATOM 1308 C C . SER B 1 52 ? 1.876 -11.211 3.512 1 95 52 SER B C 1
ATOM 1310 O O . SER B 1 52 ? 0.842 -10.539 3.439 1 95 52 SER B O 1
ATOM 1312 N N . ALA B 1 53 ? 2.18 -12.078 4.504 1 93.88 53 ALA B N 1
ATOM 1313 C CA . ALA B 1 53 ? 1.242 -12.266 5.609 1 93.88 53 ALA B CA 1
ATOM 1314 C C . ALA B 1 53 ? 1.07 -10.9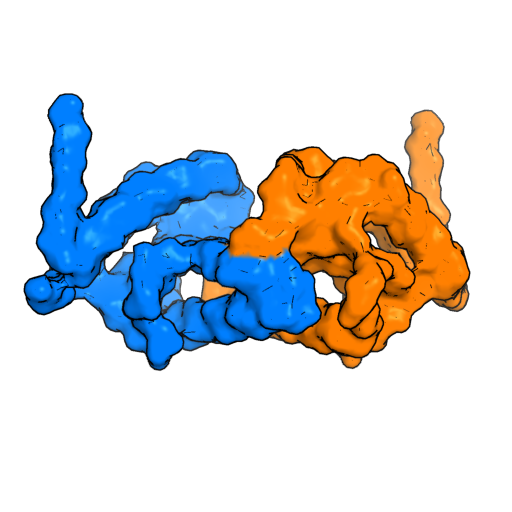69 6.402 1 93.88 53 ALA B C 1
ATOM 1316 O O . ALA B 1 53 ? -0.046 -10.617 6.789 1 93.88 53 ALA B O 1
ATOM 1317 N N . ALA B 1 54 ? 2.162 -10.281 6.645 1 94.44 54 ALA B N 1
ATOM 1318 C CA . ALA B 1 54 ? 2.107 -9.016 7.367 1 94.44 54 ALA B CA 1
ATOM 1319 C C . ALA B 1 54 ? 1.274 -7.988 6.609 1 94.44 54 ALA B C 1
ATOM 1321 O O . ALA B 1 54 ? 0.475 -7.262 7.203 1 94.44 54 ALA B O 1
ATOM 1322 N N . MET B 1 55 ? 1.421 -7.934 5.32 1 96.06 55 MET B N 1
ATOM 1323 C CA . MET B 1 55 ? 0.667 -7.016 4.469 1 96.06 55 MET B CA 1
ATOM 1324 C C . MET B 1 55 ? -0.817 -7.363 4.473 1 96.06 55 MET B C 1
ATOM 1326 O O . MET B 1 55 ? -1.667 -6.477 4.562 1 96.06 55 MET B O 1
ATOM 1330 N N . LEU B 1 56 ? -1.062 -8.609 4.383 1 94.12 56 LEU B N 1
ATOM 1331 C CA . LEU B 1 56 ? -2.445 -9.07 4.426 1 94.12 56 LEU B CA 1
ATOM 1332 C C . LEU B 1 56 ? -3.1 -8.703 5.754 1 94.12 56 LEU B C 1
ATOM 1334 O O . LEU B 1 56 ? -4.223 -8.188 5.777 1 94.12 56 LEU B O 1
ATOM 1338 N N . SER B 1 57 ? -2.387 -8.992 6.809 1 94.25 57 SER B N 1
ATOM 1339 C CA . SER B 1 57 ? -2.881 -8.68 8.141 1 94.25 57 SER B CA 1
ATOM 1340 C C . SER B 1 57 ? -3.168 -7.188 8.289 1 94.25 57 SER B C 1
ATOM 1342 O O . SER B 1 57 ? -4.23 -6.797 8.781 1 94.25 57 SER B O 1
ATOM 1344 N N . LEU B 1 58 ? -2.279 -6.375 7.848 1 94.12 58 LEU B N 1
ATOM 1345 C CA . LEU B 1 58 ? -2.477 -4.93 7.875 1 94.12 58 LEU B CA 1
ATOM 1346 C C . LEU B 1 58 ? -3.682 -4.527 7.031 1 94.12 58 LEU B C 1
ATOM 1348 O O . LEU B 1 58 ? -4.473 -3.676 7.438 1 94.12 58 LEU B O 1
ATOM 1352 N N . GLY B 1 59 ? -3.746 -5.035 5.812 1 96.25 59 GLY B N 1
ATOM 1353 C CA . GLY B 1 59 ? -4.891 -4.773 4.953 1 96.25 59 GLY B CA 1
ATOM 1354 C C . GLY B 1 59 ? -6.219 -5.051 5.629 1 96.25 59 GLY B C 1
ATOM 1355 O O . GLY B 1 59 ? -7.145 -4.238 5.547 1 96.25 59 GLY B O 1
ATOM 1356 N N . GLU B 1 60 ? -6.344 -6.188 6.273 1 94 60 GLU B N 1
ATOM 1357 C CA . GLU B 1 60 ? -7.574 -6.547 6.977 1 94 60 GLU B CA 1
ATOM 1358 C C . GLU B 1 60 ? -7.895 -5.543 8.078 1 94 60 GLU B C 1
ATOM 1360 O O . GLU B 1 60 ? -9.047 -5.145 8.242 1 94 60 GLU B O 1
ATOM 1365 N N . ARG B 1 61 ? -6.906 -5.211 8.812 1 94.62 61 ARG B N 1
ATOM 1366 C CA . ARG B 1 61 ? -7.102 -4.246 9.891 1 94.62 61 ARG B CA 1
ATOM 1367 C C . ARG B 1 61 ? -7.527 -2.889 9.344 1 94.62 61 ARG B C 1
ATOM 1369 O O . ARG B 1 61 ? -8.414 -2.238 9.898 1 94.62 61 ARG B O 1
ATOM 1376 N N . ILE B 1 62 ? -6.895 -2.41 8.266 1 94.69 62 ILE B N 1
ATOM 1377 C CA . ILE B 1 62 ? -7.23 -1.139 7.633 1 94.69 62 ILE B CA 1
ATOM 1378 C C . ILE B 1 62 ? -8.664 -1.18 7.113 1 94.69 62 ILE B C 1
ATOM 1380 O O . ILE B 1 62 ? -9.422 -0.225 7.297 1 94.69 62 ILE B O 1
ATOM 1384 N N . GLY B 1 63 ? -9.031 -2.23 6.453 1 94.75 63 GLY B N 1
ATOM 1385 C CA . GLY B 1 63 ? -10.398 -2.402 6.004 1 94.75 63 GLY B CA 1
ATOM 1386 C C . GLY B 1 63 ? -11.422 -2.191 7.109 1 94.75 63 GLY B C 1
ATOM 1387 O O . GLY B 1 63 ? -12.438 -1.524 6.902 1 94.75 63 GLY B O 1
ATOM 1388 N N . ARG B 1 64 ? -11.125 -2.727 8.242 1 93.94 64 ARG B N 1
ATOM 1389 C CA . ARG B 1 64 ? -12.062 -2.666 9.367 1 93.94 64 ARG B CA 1
ATOM 1390 C C . ARG B 1 64 ? -11.977 -1.318 10.078 1 93.94 64 ARG B C 1
ATOM 1392 O O . ARG B 1 64 ? -12.984 -0.643 10.266 1 93.94 64 ARG B O 1
ATOM 1399 N N . GLU B 1 65 ? -10.789 -0.909 10.43 1 93.25 65 GLU B N 1
ATOM 1400 C CA . GLU B 1 65 ? -10.586 0.234 11.312 1 93.25 65 GLU B CA 1
ATOM 1401 C C . GLU B 1 65 ? -10.797 1.551 10.57 1 93.25 65 GLU B C 1
ATOM 1403 O O . GLU B 1 65 ? -11.25 2.533 11.156 1 93.25 65 GLU B O 1
ATOM 1408 N N . LEU B 1 66 ? -10.492 1.563 9.305 1 94.81 66 LEU B N 1
ATOM 1409 C CA . LEU B 1 66 ? -10.602 2.803 8.547 1 94.81 66 LEU B CA 1
ATOM 1410 C C . LEU B 1 66 ? -11.781 2.744 7.578 1 94.81 66 LEU B C 1
ATOM 1412 O O . LEU B 1 66 ? -11.898 3.582 6.684 1 94.81 66 LEU B O 1
ATOM 1416 N N . SER B 1 67 ? -12.562 1.743 7.684 1 94.25 67 SER B N 1
ATOM 1417 C CA . SER B 1 67 ? -13.789 1.587 6.906 1 94.25 67 SER B CA 1
ATOM 1418 C C . SER B 1 67 ? -13.5 1.611 5.41 1 94.25 67 SER B C 1
ATOM 1420 O O . SER B 1 67 ? -14.148 2.35 4.66 1 94.25 67 SER B O 1
ATOM 1422 N N . ARG B 1 68 ? -12.523 0.804 5.047 1 95.44 68 ARG B N 1
ATOM 1423 C CA . ARG B 1 68 ? -12.18 0.746 3.629 1 95.44 68 ARG B CA 1
ATOM 1424 C C . ARG B 1 68 ? -12.742 -0.511 2.979 1 95.44 68 ARG B C 1
ATOM 1426 O O . ARG B 1 68 ? -12.414 -0.831 1.836 1 95.44 68 ARG B O 1
ATOM 1433 N N . GLY B 1 69 ? -13.484 -1.287 3.662 1 95.88 69 GLY B N 1
ATOM 1434 C CA . GLY B 1 69 ? -14.086 -2.496 3.115 1 95.88 69 GLY B CA 1
ATOM 1435 C C . GLY B 1 69 ? -13.094 -3.629 2.947 1 95.88 69 GLY B C 1
ATOM 1436 O O . GLY B 1 69 ? -12.156 -3.762 3.738 1 95.88 69 GLY B O 1
ATOM 1437 N N . GLN B 1 70 ? -13.383 -4.531 1.955 1 95.81 70 GLN B N 1
ATOM 1438 C CA . GLN B 1 70 ? -12.477 -5.633 1.646 1 95.81 70 GLN B CA 1
ATOM 1439 C C . GLN B 1 70 ? -11.25 -5.137 0.878 1 95.81 70 GLN B C 1
ATOM 1441 O O . GLN B 1 70 ? -11.383 -4.586 -0.218 1 95.81 70 GLN B O 1
ATOM 1446 N N . VAL B 1 71 ? -10.125 -5.367 1.451 1 96.19 71 VAL B N 1
ATOM 1447 C CA . VAL B 1 71 ? -8.891 -4.898 0.835 1 96.19 71 VAL B CA 1
ATOM 1448 C C . VAL B 1 71 ? -8.516 -5.809 -0.331 1 96.19 71 VAL B C 1
ATOM 1450 O O . VAL B 1 71 ? -8.484 -7.031 -0.187 1 96.19 71 VAL B O 1
ATOM 1453 N N . GLU B 1 72 ? -8.156 -5.195 -1.415 1 94.94 72 GLU B N 1
ATOM 1454 C CA . GLU B 1 72 ? -7.844 -5.934 -2.635 1 94.94 72 GLU B CA 1
ATOM 1455 C C . GLU B 1 72 ? -6.367 -5.801 -3 1 94.94 72 GLU B C 1
ATOM 1457 O O . GLU B 1 72 ? -5.805 -6.676 -3.662 1 94.94 72 GLU B O 1
ATOM 1462 N N . ARG B 1 73 ? -5.848 -4.723 -2.6 1 97.06 73 ARG B N 1
ATOM 1463 C CA . ARG B 1 73 ? -4.477 -4.461 -3.027 1 97.06 73 ARG B CA 1
ATOM 1464 C C . ARG B 1 73 ? -3.744 -3.586 -2.012 1 97.06 73 ARG B C 1
ATOM 1466 O O . ARG B 1 73 ? -4.32 -2.643 -1.468 1 97.06 73 ARG B O 1
ATOM 1473 N N . ILE B 1 74 ? -2.463 -3.834 -1.771 1 97.94 74 ILE B N 1
ATOM 1474 C CA . ILE B 1 74 ? -1.546 -3.014 -0.987 1 97.94 74 ILE B CA 1
ATOM 1475 C C . ILE B 1 74 ? -0.29 -2.719 -1.805 1 97.94 74 ILE B C 1
ATOM 1477 O O . ILE B 1 74 ? 0.359 -3.637 -2.311 1 97.94 74 ILE B O 1
ATOM 1481 N N . LEU B 1 75 ? 0.001 -1.514 -1.977 1 97.81 75 LEU B N 1
ATOM 1482 C CA . LEU B 1 75 ? 1.201 -1.078 -2.682 1 97.81 75 LEU B CA 1
ATOM 1483 C C . LEU B 1 75 ? 2.162 -0.37 -1.734 1 97.81 75 LEU B C 1
ATOM 1485 O O . LEU B 1 75 ? 1.771 0.563 -1.029 1 97.81 75 LEU B O 1
ATOM 1489 N N . VAL B 1 76 ? 3.318 -0.872 -1.655 1 97.62 76 VAL B N 1
ATOM 1490 C CA . VAL B 1 76 ? 4.398 -0.215 -0.927 1 97.62 76 VAL B CA 1
ATOM 1491 C C . VAL B 1 76 ? 5.43 0.329 -1.911 1 97.62 76 VAL B C 1
ATOM 1493 O O . VAL B 1 76 ? 5.98 -0.421 -2.721 1 97.62 76 VAL B O 1
ATOM 1496 N N . GLU B 1 77 ? 5.66 1.603 -1.834 1 97.44 77 GLU B N 1
ATOM 1497 C CA . GLU B 1 77 ? 6.617 2.275 -2.707 1 97.44 77 GLU B CA 1
ATOM 1498 C C . GLU B 1 77 ? 7.863 2.701 -1.935 1 97.44 77 GLU B C 1
ATOM 1500 O O . GLU B 1 77 ? 7.781 3.531 -1.026 1 97.44 77 GLU B O 1
ATOM 1505 N N . GLY B 1 78 ? 8.992 2.193 -2.35 1 96.94 78 GLY B N 1
ATOM 1506 C CA . GLY B 1 78 ? 10.273 2.57 -1.775 1 96.94 78 GLY B CA 1
ATOM 1507 C C . GLY B 1 78 ? 11.25 3.105 -2.803 1 96.94 78 GLY B C 1
ATOM 1508 O O . GLY B 1 78 ? 10.984 3.051 -4.008 1 96.94 78 GLY B O 1
ATOM 1509 N N . SER B 1 79 ? 12.375 3.641 -2.379 1 97.25 79 SER B N 1
ATOM 1510 C CA . SER B 1 79 ? 13.391 4.246 -3.229 1 97.25 79 SER B CA 1
ATOM 1511 C C . SER B 1 79 ? 13.984 3.227 -4.1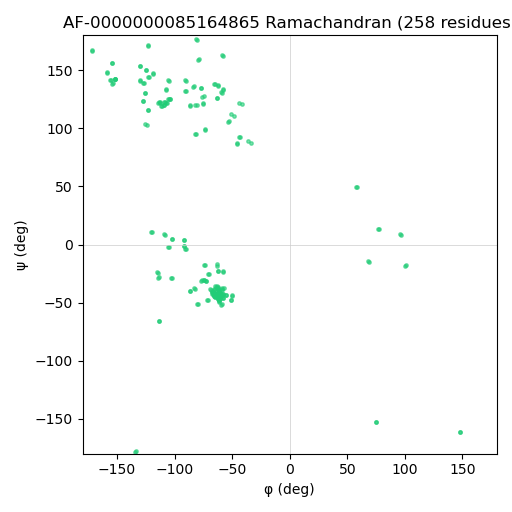95 1 97.25 79 SER B C 1
ATOM 1513 O O . SER B 1 79 ? 14.469 3.59 -5.266 1 97.25 79 SER B O 1
ATOM 1515 N N . ASN B 1 80 ? 13.914 1.944 -3.887 1 96.88 80 ASN B N 1
ATOM 1516 C CA . ASN B 1 80 ? 14.547 0.922 -4.711 1 96.88 80 ASN B CA 1
ATOM 1517 C C . ASN B 1 80 ? 13.516 0.146 -5.531 1 96.88 80 ASN B C 1
ATOM 1519 O O . ASN B 1 80 ? 13.875 -0.773 -6.27 1 96.88 80 ASN B O 1
ATOM 1523 N N . GLY B 1 81 ? 12.219 0.514 -5.312 1 96.62 81 GLY B N 1
ATOM 1524 C CA . GLY B 1 81 ? 11.219 -0.192 -6.098 1 96.62 81 GLY B CA 1
ATOM 1525 C C . GLY B 1 81 ? 9.898 -0.363 -5.371 1 96.62 81 GLY B C 1
ATOM 1526 O O . GLY B 1 81 ? 9.617 0.352 -4.406 1 96.62 81 GLY B O 1
ATOM 1527 N N . TYR B 1 82 ? 9.062 -1.351 -5.891 1 97.25 82 TYR B N 1
ATOM 1528 C CA . TYR B 1 82 ? 7.699 -1.534 -5.406 1 97.25 82 TYR B CA 1
ATOM 1529 C C . TYR B 1 82 ? 7.496 -2.949 -4.879 1 97.25 82 TYR B C 1
ATOM 1531 O O . TYR B 1 82 ? 8.102 -3.9 -5.383 1 97.25 82 TYR B O 1
ATOM 1539 N N . GLY B 1 83 ? 6.742 -3.078 -3.873 1 97.25 83 GLY B N 1
ATOM 1540 C CA . GLY B 1 83 ? 6.059 -4.297 -3.471 1 97.25 83 GLY B CA 1
ATOM 1541 C C . GLY B 1 83 ? 4.547 -4.203 -3.598 1 97.25 83 GLY B C 1
ATOM 1542 O O . GLY B 1 83 ? 3.924 -3.312 -3.018 1 97.25 83 GLY B O 1
ATOM 1543 N N . ILE B 1 84 ? 3.992 -5.055 -4.34 1 97.75 84 ILE B N 1
ATOM 1544 C CA . ILE B 1 84 ? 2.561 -4.996 -4.613 1 97.75 84 ILE B CA 1
ATOM 1545 C C . ILE B 1 84 ? 1.905 -6.316 -4.211 1 97.75 84 ILE B C 1
ATOM 1547 O O . ILE B 1 84 ? 2.227 -7.371 -4.766 1 97.75 84 ILE B O 1
ATOM 1551 N N . LEU B 1 85 ? 1.081 -6.23 -3.285 1 97.94 85 LEU B N 1
ATOM 1552 C CA . LEU B 1 85 ? 0.297 -7.387 -2.857 1 97.94 85 LEU B CA 1
ATOM 1553 C C . LEU B 1 85 ? -1.136 -7.289 -3.369 1 97.94 85 LEU B C 1
ATOM 1555 O O . LEU B 1 85 ? -1.817 -6.289 -3.135 1 97.94 85 LEU B O 1
ATOM 1559 N N . THR B 1 86 ? -1.591 -8.266 -4.047 1 97.62 86 THR B N 1
ATOM 1560 C CA . THR B 1 86 ? -2.939 -8.297 -4.602 1 97.62 86 THR B CA 1
ATOM 1561 C C . THR B 1 86 ? -3.666 -9.578 -4.191 1 97.62 86 THR B C 1
ATOM 1563 O O . THR B 1 86 ? -3.072 -10.656 -4.184 1 97.62 86 THR B O 1
ATOM 1566 N N . SER B 1 87 ? -4.902 -9.406 -3.869 1 96.19 87 SER B N 1
ATOM 1567 C CA . SER B 1 87 ? -5.719 -10.594 -3.611 1 96.19 87 SER B CA 1
ATOM 1568 C C . SER B 1 87 ? -5.832 -11.469 -4.855 1 96.19 87 SER B C 1
ATOM 1570 O O . SER B 1 87 ? -5.996 -10.953 -5.965 1 96.19 87 SER B O 1
ATOM 1572 N N . CYS B 1 88 ? -5.73 -12.695 -4.727 1 95.88 88 CYS B N 1
ATOM 1573 C CA . CYS B 1 88 ? -5.836 -13.641 -5.84 1 95.88 88 CYS B CA 1
ATOM 1574 C C . CYS B 1 88 ? -7.074 -14.516 -5.695 1 95.88 88 CYS B C 1
ATOM 1576 O O . CYS B 1 88 ? -7.941 -14.523 -6.57 1 95.88 88 CYS B O 1
ATOM 1578 N N . THR B 1 89 ? -7.148 -15.344 -4.707 1 93.62 89 THR B N 1
ATOM 1579 C CA . THR B 1 89 ? -8.305 -16.109 -4.266 1 93.62 89 THR B CA 1
ATOM 1580 C C . THR B 1 89 ? -8.469 -16.031 -2.75 1 93.62 89 THR B C 1
ATOM 1582 O O . THR B 1 89 ? -7.719 -15.312 -2.08 1 93.62 89 THR B O 1
ATOM 1585 N N . GLU B 1 90 ? -9.469 -16.719 -2.236 1 90.06 90 GLU B N 1
ATOM 1586 C CA . GLU B 1 90 ? -9.664 -16.75 -0.791 1 90.06 90 GLU B CA 1
ATOM 1587 C C . GLU B 1 90 ? -8.484 -17.406 -0.084 1 90.06 90 GLU B C 1
ATOM 1589 O O . GLU B 1 90 ? -8.227 -17.125 1.089 1 90.06 90 GLU B O 1
ATOM 1594 N N . ASP B 1 91 ? -7.676 -18.141 -0.876 1 89.94 91 ASP B N 1
ATOM 1595 C CA . ASP B 1 91 ? -6.637 -18.969 -0.263 1 89.94 91 ASP B CA 1
ATOM 1596 C C . ASP B 1 91 ? -5.254 -18.562 -0.753 1 89.94 91 ASP B C 1
ATOM 1598 O O . ASP B 1 91 ? -4.27 -19.266 -0.526 1 89.94 91 ASP B O 1
ATOM 1602 N N . ALA B 1 92 ? -5.211 -17.422 -1.451 1 94.56 92 ALA B N 1
ATOM 1603 C CA . ALA B 1 92 ? -3.896 -17.078 -1.988 1 94.56 92 ALA B CA 1
ATOM 1604 C C . ALA B 1 92 ? -3.787 -15.57 -2.229 1 94.56 92 ALA B C 1
ATOM 1606 O O . ALA B 1 92 ? -4.742 -14.938 -2.689 1 94.56 92 ALA B O 1
ATOM 1607 N N . VAL B 1 93 ? -2.648 -15.039 -1.947 1 96.44 93 VAL B N 1
ATOM 1608 C CA . VAL B 1 93 ? -2.305 -13.664 -2.287 1 96.44 93 VAL B CA 1
ATOM 1609 C C . VAL B 1 93 ? -1.104 -13.648 -3.229 1 96.44 93 VAL B C 1
ATOM 1611 O O . VAL B 1 93 ? -0.263 -14.547 -3.189 1 96.44 93 VAL B O 1
ATOM 1614 N N . PHE B 1 94 ? -1.126 -12.664 -4.062 1 97.88 94 PHE B N 1
ATOM 1615 C CA . PHE B 1 94 ? -0.103 -12.531 -5.09 1 97.88 94 PHE B CA 1
ATOM 1616 C C . PHE B 1 94 ? 0.789 -11.32 -4.812 1 97.88 94 PHE B C 1
ATOM 1618 O O . PHE B 1 94 ? 0.312 -10.188 -4.773 1 97.88 94 PHE B O 1
ATOM 1625 N N . LEU B 1 95 ? 2.104 -11.594 -4.621 1 97.56 95 LEU B N 1
ATOM 1626 C CA . LEU B 1 95 ? 3.08 -10.539 -4.363 1 97.56 95 LEU B CA 1
ATOM 1627 C C . LEU B 1 95 ? 3.979 -10.32 -5.574 1 97.56 95 LEU B C 1
ATOM 1629 O O . LEU B 1 95 ? 4.512 -11.281 -6.137 1 97.56 95 LEU B O 1
ATOM 1633 N N . VAL B 1 96 ? 4.164 -9.102 -5.93 1 97.81 96 VAL B N 1
ATOM 1634 C CA . VAL B 1 96 ? 5.035 -8.734 -7.039 1 97.81 96 VAL B CA 1
ATOM 1635 C C . VAL B 1 96 ? 6.066 -7.707 -6.57 1 97.81 96 VAL B C 1
ATOM 1637 O O . VAL B 1 96 ? 5.723 -6.746 -5.875 1 97.81 96 VAL B O 1
ATOM 1640 N N . LEU B 1 97 ? 7.266 -7.961 -6.871 1 97.31 97 LEU B N 1
ATOM 1641 C CA . LEU B 1 97 ? 8.359 -7.02 -6.648 1 97.31 97 LEU B CA 1
ATOM 1642 C C . LEU B 1 97 ? 8.805 -6.391 -7.965 1 97.31 97 LEU B C 1
ATOM 1644 O O . LEU B 1 97 ? 9.133 -7.102 -8.914 1 97.31 97 LEU B O 1
ATOM 1648 N N . ALA B 1 98 ? 8.805 -5.102 -8.016 1 97.56 98 ALA B N 1
ATOM 1649 C CA . ALA B 1 98 ? 9.18 -4.371 -9.227 1 97.56 98 ALA B CA 1
ATOM 1650 C C . ALA B 1 98 ? 10.219 -3.297 -8.914 1 97.56 98 ALA B C 1
ATOM 1652 O O . ALA B 1 98 ? 10.312 -2.826 -7.781 1 97.56 98 ALA B O 1
ATOM 1653 N N . ASP B 1 99 ? 10.977 -2.969 -9.867 1 96.19 99 ASP B N 1
ATOM 1654 C CA . ASP B 1 99 ? 12.016 -1.968 -9.625 1 96.19 99 ASP B CA 1
ATOM 1655 C C . ASP B 1 99 ? 11.438 -0.555 -9.68 1 96.19 99 ASP B C 1
ATOM 1657 O O . ASP B 1 99 ? 10.258 -0.373 -10 1 96.19 99 ASP B O 1
ATOM 1661 N N . ALA B 1 100 ? 12.219 0.432 -9.414 1 96.06 100 ALA B N 1
ATOM 1662 C CA . ALA B 1 100 ? 11.781 1.809 -9.203 1 96.06 100 ALA B CA 1
ATOM 1663 C C . ALA B 1 100 ? 11.391 2.463 -10.523 1 96.06 100 ALA B C 1
ATOM 1665 O O . ALA B 1 100 ? 10.688 3.479 -10.539 1 96.06 100 ALA B O 1
ATOM 1666 N N . SER B 1 101 ? 11.766 1.978 -11.625 1 96.06 101 SER B N 1
ATOM 1667 C CA . SER B 1 101 ? 11.484 2.57 -12.93 1 96.06 101 SER B CA 1
ATOM 1668 C C . SER B 1 101 ? 10.18 2.033 -13.508 1 96.06 101 SER B C 1
ATOM 1670 O O . SER B 1 101 ? 9.711 2.518 -14.539 1 96.06 101 SER B O 1
ATOM 1672 N N . ALA B 1 102 ? 9.57 1.085 -12.781 1 95.5 102 ALA B N 1
ATOM 1673 C CA . ALA B 1 102 ? 8.352 0.45 -13.281 1 95.5 102 ALA B CA 1
ATOM 1674 C C . ALA B 1 102 ? 7.211 1.456 -13.367 1 95.5 102 ALA B C 1
ATOM 1676 O O . ALA B 1 102 ? 7.051 2.305 -12.484 1 95.5 102 ALA B O 1
ATOM 1677 N N . LYS B 1 103 ? 6.496 1.33 -14.461 1 94.19 103 LYS B N 1
ATOM 1678 C CA . LYS B 1 103 ? 5.254 2.088 -14.594 1 94.19 103 LYS B CA 1
ATOM 1679 C C . LYS B 1 103 ? 4.078 1.329 -13.984 1 94.19 103 LYS B C 1
ATOM 1681 O O . LYS B 1 103 ? 3.705 0.26 -14.469 1 94.19 103 LYS B O 1
ATOM 1686 N N . LEU B 1 104 ? 3.455 1.923 -13 1 93.38 104 LEU B N 1
ATOM 1687 C CA . LEU B 1 104 ? 2.436 1.239 -12.211 1 93.38 104 LEU B CA 1
ATOM 1688 C C . LEU B 1 104 ? 1.25 0.84 -13.086 1 93.38 104 LEU B C 1
ATOM 1690 O O . LEU B 1 104 ? 0.683 -0.241 -12.906 1 93.38 104 LEU B O 1
ATOM 1694 N N . GLY B 1 105 ? 0.903 1.742 -14.008 1 92.19 105 GLY B N 1
ATOM 1695 C CA . GLY B 1 105 ? -0.192 1.403 -14.898 1 92.19 105 GLY B CA 1
ATOM 1696 C C . GLY B 1 105 ? 0.052 0.129 -15.688 1 92.19 105 GLY B C 1
ATOM 1697 O O . GLY B 1 105 ? -0.833 -0.722 -15.789 1 92.19 105 GLY B O 1
ATOM 1698 N N . ILE B 1 106 ? 1.225 -0.05 -16.188 1 94.81 106 ILE B N 1
ATOM 1699 C CA . ILE B 1 106 ? 1.594 -1.214 -16.984 1 94.81 106 ILE B CA 1
ATOM 1700 C C . ILE B 1 106 ? 1.678 -2.447 -16.094 1 94.81 106 ILE B C 1
ATOM 1702 O O . ILE B 1 106 ? 1.126 -3.5 -16.422 1 94.81 106 ILE B O 1
ATOM 1706 N N . ILE B 1 107 ? 2.355 -2.324 -14.961 1 95.5 107 ILE B N 1
ATOM 1707 C CA . ILE B 1 107 ? 2.529 -3.451 -14.055 1 95.5 107 ILE B CA 1
ATOM 1708 C C . ILE B 1 107 ? 1.165 -3.936 -13.562 1 95.5 107 ILE B C 1
ATOM 1710 O O . ILE B 1 107 ? 0.935 -5.141 -13.445 1 95.5 107 ILE B O 1
ATOM 1714 N N . ASN B 1 108 ? 0.296 -2.992 -13.266 1 94.62 108 ASN B N 1
ATOM 1715 C CA . ASN B 1 108 ? -1.039 -3.363 -12.805 1 94.62 108 ASN B CA 1
ATOM 1716 C C . ASN B 1 108 ? -1.793 -4.164 -13.867 1 94.62 108 ASN B C 1
ATOM 1718 O O . ASN B 1 108 ? -2.479 -5.137 -13.547 1 94.62 108 ASN B O 1
ATOM 1722 N N . LEU B 1 109 ? -1.664 -3.752 -15.086 1 94.19 109 LEU B N 1
ATOM 1723 C CA . LEU B 1 109 ? -2.295 -4.488 -16.172 1 94.19 109 LEU B CA 1
ATOM 1724 C C . LEU B 1 109 ? -1.731 -5.902 -16.281 1 94.19 109 LEU B C 1
ATOM 1726 O O . LEU B 1 109 ? -2.484 -6.863 -16.438 1 94.19 109 LEU B O 1
ATOM 1730 N N . GLU B 1 110 ? -0.441 -5.977 -16.203 1 96.06 110 GLU B N 1
ATOM 1731 C CA . GLU B 1 110 ? 0.218 -7.281 -16.266 1 96.06 110 GLU B CA 1
ATOM 1732 C C . GLU B 1 110 ? -0.214 -8.18 -15.117 1 96.06 110 GLU B C 1
ATOM 1734 O O . GLU B 1 110 ? -0.437 -9.375 -15.305 1 96.06 110 GLU B O 1
ATOM 1739 N N . ILE B 1 111 ? -0.316 -7.605 -13.977 1 97.38 111 ILE B N 1
ATOM 1740 C CA . ILE B 1 111 ? -0.752 -8.344 -12.797 1 97.38 111 ILE B CA 1
ATOM 1741 C C . ILE B 1 111 ? -2.178 -8.852 -13.008 1 97.38 111 ILE B C 1
ATOM 1743 O O . ILE B 1 111 ? -2.48 -10.008 -12.719 1 97.38 111 ILE B O 1
ATOM 1747 N N . LYS B 1 112 ? -3.02 -7.992 -13.469 1 95.81 112 LYS B N 1
ATOM 1748 C CA . LYS B 1 112 ? -4.406 -8.375 -13.719 1 95.81 112 LYS B CA 1
ATOM 1749 C C . LYS B 1 112 ? -4.48 -9.578 -14.656 1 95.81 112 LYS B C 1
ATOM 1751 O O . LYS B 1 112 ? -5.238 -10.516 -14.406 1 95.81 112 LYS B O 1
ATOM 1756 N N . ASN B 1 113 ? -3.695 -9.555 -15.664 1 95.44 113 ASN B N 1
ATOM 1757 C CA . ASN B 1 113 ? -3.699 -10.633 -16.656 1 95.44 113 ASN B CA 1
ATOM 1758 C C . ASN B 1 113 ? -3.223 -11.945 -16.047 1 95.44 113 ASN B C 1
ATOM 1760 O O . ASN B 1 113 ? -3.828 -13 -16.266 1 95.44 113 ASN B O 1
ATOM 1764 N N . VAL B 1 114 ? -2.18 -11.836 -15.297 1 97 114 VAL B N 1
ATOM 1765 C CA . VAL B 1 114 ? -1.62 -13.078 -14.758 1 97 114 VAL B CA 1
ATOM 1766 C C . VAL B 1 114 ? -2.512 -13.602 -13.641 1 97 114 VAL B C 1
ATOM 1768 O O . VAL B 1 114 ? -2.584 -14.812 -13.414 1 97 114 VAL B O 1
ATOM 1771 N N . LEU B 1 115 ? -3.154 -12.734 -12.945 1 96.75 115 LEU B N 1
ATOM 1772 C CA . LEU B 1 115 ? -4.051 -13.141 -11.867 1 96.75 115 LEU B CA 1
ATOM 1773 C C . LEU B 1 115 ? -5.156 -14.055 -12.391 1 96.75 115 LEU B C 1
ATOM 1775 O O . LEU B 1 115 ? -5.539 -15.016 -11.727 1 96.75 115 LEU B O 1
ATOM 1779 N N . ALA B 1 116 ? -5.617 -13.734 -13.555 1 94.88 116 ALA B N 1
ATOM 1780 C CA . ALA B 1 116 ? -6.652 -14.562 -14.172 1 94.88 116 ALA B CA 1
ATOM 1781 C C . ALA B 1 116 ? -6.152 -15.992 -14.383 1 94.88 116 ALA B C 1
ATOM 1783 O O . ALA B 1 116 ? -6.863 -16.953 -14.078 1 94.88 116 ALA B O 1
ATOM 1784 N N . ASP B 1 117 ? -4.961 -16.094 -14.859 1 94.81 117 ASP B N 1
ATOM 1785 C CA . ASP B 1 117 ? -4.348 -17.406 -15.078 1 94.81 117 ASP B CA 1
ATOM 1786 C C . ASP B 1 117 ? -4.148 -18.156 -13.758 1 94.81 117 ASP B C 1
ATOM 1788 O O . ASP B 1 117 ? -4.469 -19.344 -13.656 1 94.81 117 ASP B O 1
ATOM 1792 N N . LEU B 1 118 ? -3.664 -17.453 -12.758 1 96.31 118 LEU B N 1
ATOM 1793 C CA . LEU B 1 118 ? -3.385 -18.078 -11.469 1 96.31 118 LEU B CA 1
ATOM 1794 C C . LEU B 1 118 ? -4.672 -18.547 -10.797 1 96.31 118 LEU B C 1
ATOM 1796 O O . LEU B 1 118 ? -4.715 -19.641 -10.219 1 96.31 118 LEU B O 1
ATOM 1800 N N . GLN B 1 119 ? -5.656 -17.719 -10.891 1 94.94 119 GLN B N 1
ATOM 1801 C CA . GLN B 1 119 ? -6.945 -18.062 -10.312 1 94.94 119 GLN B CA 1
ATOM 1802 C C . GLN B 1 119 ? -7.508 -19.344 -10.945 1 94.94 119 GLN B C 1
ATOM 1804 O O . GLN B 1 119 ? -8.016 -20.219 -10.242 1 94.94 119 GLN B O 1
ATOM 1809 N N . SER B 1 120 ? -7.379 -19.422 -12.258 1 92.56 120 SER B N 1
ATOM 1810 C CA . SER B 1 120 ? -7.844 -20.609 -12.969 1 92.56 120 SER B CA 1
ATOM 1811 C C . SER B 1 120 ? -7.082 -21.844 -12.516 1 92.56 120 SER B C 1
ATOM 1813 O O . SER B 1 120 ? -7.668 -22.922 -12.383 1 92.56 120 SER B O 1
ATOM 1815 N N . GLN B 1 121 ? -5.82 -21.672 -12.289 1 92.19 121 GLN B N 1
ATOM 1816 C CA . GLN B 1 121 ? -4.973 -22.797 -11.898 1 92.19 121 GLN B CA 1
ATOM 1817 C C . GLN B 1 121 ? -5.266 -23.234 -10.461 1 92.19 121 GLN B C 1
ATOM 1819 O O . GLN B 1 121 ? -5.113 -24.406 -10.125 1 92.19 121 GLN B O 1
ATOM 1824 N N . LEU B 1 122 ? -5.645 -22.312 -9.648 1 91.38 122 LEU B N 1
ATOM 1825 C CA . LEU B 1 122 ? -5.891 -22.594 -8.234 1 91.38 122 LEU B CA 1
ATOM 1826 C C . LEU B 1 122 ? -7.289 -23.156 -8.031 1 91.38 122 LEU B C 1
ATOM 1828 O O . LEU B 1 122 ? -7.516 -23.938 -7.094 1 91.38 122 LEU B O 1
ATOM 1832 N N . THR B 1 123 ? -8.242 -22.656 -8.773 1 83.56 123 THR B N 1
ATOM 1833 C CA . THR B 1 123 ? -9.625 -23.078 -8.578 1 83.56 123 THR B CA 1
ATOM 1834 C C . THR B 1 123 ? -9.969 -24.25 -9.492 1 83.56 123 THR B C 1
ATOM 1836 O O . THR B 1 123 ? -10.977 -24.922 -9.289 1 83.56 123 THR B O 1
ATOM 1839 N N . GLY B 1 124 ? -9.008 -24.703 -10.328 1 70.38 124 GLY B N 1
ATOM 1840 C CA . GLY B 1 124 ? -9.281 -25.766 -11.273 1 70.38 124 GLY B CA 1
ATOM 1841 C C . GLY B 1 124 ? -10.242 -25.359 -12.375 1 70.38 124 GLY B C 1
ATOM 1842 O O . GLY B 1 124 ? -10.625 -26.188 -13.203 1 70.38 124 GLY B O 1
ATOM 1843 N N . VAL B 1 125 ? -10.961 -24.188 -12.188 1 58.25 125 VAL B N 1
ATOM 1844 C CA . VAL B 1 125 ? -11.961 -23.828 -13.188 1 58.25 125 VAL B CA 1
ATOM 1845 C C . VAL B 1 125 ? -11.273 -23.328 -14.453 1 58.25 125 VAL B C 1
ATOM 1847 O O . VAL B 1 125 ? -10.375 -22.5 -14.391 1 58.25 125 VAL B O 1
ATOM 1850 N N . SER B 1 126 ? -11.109 -24.094 -15.469 1 50.44 126 SER B N 1
ATOM 1851 C CA . SER B 1 126 ? -10.578 -23.797 -16.797 1 50.44 126 SER B CA 1
ATOM 1852 C C . SER B 1 126 ? -11.141 -22.484 -17.344 1 50.44 126 SER B C 1
ATOM 1854 O O . SER B 1 126 ? -12.352 -22.266 -17.312 1 50.44 126 SER B O 1
ATOM 1856 N N . GLN B 1 127 ? -10.492 -21.344 -17.156 1 49.69 127 GLN B N 1
ATOM 1857 C CA . GLN B 1 127 ? -10.969 -20.062 -17.672 1 49.69 127 GLN B CA 1
ATOM 1858 C C . GLN B 1 127 ? -11.445 -20.219 -19.125 1 49.69 127 GLN B C 1
ATOM 1860 O O . GLN B 1 127 ? -10.797 -20.875 -19.938 1 49.69 127 GLN B O 1
ATOM 1865 N N . PRO B 1 128 ? -12.703 -19.906 -19.438 1 43.69 128 PRO B N 1
ATOM 1866 C CA . PRO B 1 128 ? -13.195 -19.984 -20.812 1 43.69 128 PRO B CA 1
ATOM 1867 C C . PRO B 1 128 ? -12.32 -19.203 -21.797 1 43.69 128 PRO B C 1
ATOM 1869 O O . PRO B 1 128 ? -11.797 -18.141 -21.453 1 43.69 128 PRO B O 1
ATOM 1872 N N . LEU B 1 129 ? -11.484 -19.781 -22.672 1 40.81 129 LEU B N 1
ATOM 1873 C CA . LEU B 1 129 ? -10.758 -19.203 -23.797 1 40.81 129 LEU B CA 1
ATOM 1874 C C . LEU B 1 129 ? -11.586 -18.125 -24.484 1 40.81 129 LEU B C 1
ATOM 1876 O O . LEU B 1 129 ? -12.734 -18.359 -24.859 1 40.81 129 LEU B O 1
ATOM 1880 N N . ASN B 1 130 ? -11.445 -16.938 -24.016 1 41.91 130 ASN B N 1
ATOM 1881 C CA . ASN B 1 130 ? -12.148 -16.016 -24.906 1 41.91 130 ASN B CA 1
ATOM 1882 C C . ASN B 1 130 ? -11.844 -16.297 -26.375 1 41.91 130 ASN B C 1
ATOM 1884 O O . ASN B 1 130 ? -10.695 -16.188 -26.812 1 41.91 130 ASN B O 1
ATOM 1888 N N . VAL B 1 131 ? -12.562 -17.188 -27.031 1 30.44 131 VAL B N 1
ATOM 1889 C CA . VAL B 1 131 ? -12.57 -17.344 -28.484 1 30.44 131 VAL B CA 1
ATOM 1890 C C . VAL B 1 131 ? -13 -16.031 -29.141 1 30.44 131 VAL B C 1
ATOM 1892 O O . VAL B 1 131 ? -13.898 -15.352 -28.641 1 30.44 131 VAL B O 1
#

Organism: Thermosynechococcus vestitus (strain NIES-2133 / IAM M-273 / BP-1) (NCBI:txid197221)

Radius of gyration: 19.35 Å; Cα contacts (8 Å, |Δi|>4): 502; chains: 2; bounding box: 37×64×46 Å

InterPro domains:
  IPR004942 Roadblock/LAMTOR2 domain [PF03259] (12-98)
  IPR004942 Roadblock/LAMTOR2 domain [SM00960] (9-98)
  IPR037587 Ragulator complex protein LAMTOR2-like [PTHR13323] (4-127)

Foldseek 3Di:
DDQPLVVVQVLQVVLQVPQPQWAWKFKEFLVQHTSYIDHHPPDDSSVVSVVLNVQLVVQVCCCPVVVVPRGAKDWDDDPFWIWIWGDQDNTIIMIITGGNPDDPVRVVVSCVVSSVVVNCSVVVPPPPPPD/DDQPLVVVQVLQVVLQVPQPQWAWKFKEFLVQHTSYIDHHPPDDSSVVSVVLNVQCVVQVVCCPVVVVPRGAKDWDDDPFWIWIWGDQDNTIIMIITGGNPDDPVRVVVSCVVSSVVVNCSVVVPPPPPPD

pLDDT: mean 90.86, std 12.6, range [30.44, 98.0]

Nearest PDB structures (foldseek):
  9jue-assembly1_E  TM=9.322E-01  e=3.155E-11  Promethearchaeum syntrophicum
  7yh1-assembly2_C  TM=9.369E-01  e=2.576E-08  Promethearchaeum syntrophicum
  6hjm-assembly9_P  TM=8.662E-01  e=6.258E-09  Myxococcus xanthus
  6hjm-assembly2_E  TM=9.102E-01  e=2.278E-08  Myxococcus xanthus
  6izw-assembly1_B  TM=8.822E-01  e=2.142E-08  Myxococcus xanthus DK 1622

Sequence (262 aa):
MPINAAKLEATLQHFVANASNVQGAALVSPDGLTLAATLPGGMDDERVAAMSAAMLSLGERIGRELSRGQVERILVEGSNGYGILTSCTEDAVFLVLADASAKLGIINLEIKNVLADLQSQLTGVSQPLNVMPINAAKLEATLQHFVANASNVQGAALVSPDGLTLAATLPGGMDDERVAAMSAAMLSLGERIGRELSRGQVERILVEGSNGYGILTSCTEDAVFLVLADASAKLGIINLEIKNVLADLQSQLTGVSQPLNV